Protein 7UXK (pdb70)

B-factor: mean 70.85, std 23.67, range [37.13, 153.98]

InterPro domains:
  IPR000719 Protein kinase domain [PF00069] (4-286)
  IPR000719 Protein kinase domain [PS50011] (4-286)
  IPR000719 Protein kinase domain [SM00220] (4-286)
  IPR008271 Serine/threonine-protein kinase, active site [PS00108] (123-135)
  IPR011009 Protein kinase-like domain superfamily [SSF56112] (1-292)
  IPR017441 Protein kinase, ATP binding site [PS00107] (10-33)
  IPR050108 Cyclin-dependent kinase [PTHR24056] (2-287)

Foldseek 3Di:
DQADDQFFGWDPDDQDPDRNDWIKTDGVVCVQVQQVDDDQQAFHFPDAVPCGITTTHDFPDWQLVVLVVCQPVADDPLLLLQALLSVLVQLVSQVVVVWAQQDDDGVQFGADPVSHTHGGPTRVCPSVHGDDPPDPVDQDFPLQFALCVLVPPPDDGSLRVLSSSLQVSLCSQNVDGQQRDRHSVSSVVSLCVAVPVDQCCVSRPVDDNLSSVLSCLSNDNDSVSRDHSVVSSVGCVCVVVDDDDD/DVVVVVVVVD

Sequence (256 aa):
KIGEGTYGVVYKARNKLTGEVVALKKIIREISLLKELNHPNIVKLLDVIHTLYLVFEFLHQDLKKFMDASALTGIPLPLIKSYLFQLLQGLAFCHSHRVLHRDLKPQNLLINTEGAIKLADFGLARAFGVPVRTYTHEVVTLWYRAPEILLGCKYYSTAVDIWSLGCIFAEMVTRRALFPGDSEIDQLFRIFRTLGTQDFSKVVPPLDEDGRSLLSQMLHYDPNKRISAKAALAHPFFQDVTKPVPFECLDAFFSC

Secondary structure (DSSP, 8-state):
----BTTBEEE-S---TTT--EEEEE--GGGGGGGG---TTBPPEEEEE---EEEEE----BHHHHHHHTTTT---HHHHHHHHHHHHHHHHHHHHTT---S---GGGEEE-TTS-EEE-S-S-TTTT-S----SSS-----TT--HHHHHT-S---THHHHHHHHHHHHHHHHSS-SS--SSHHHHHHHHHHHH-----TTTSTTS-HHHHHHHHHHT-SSGGGSPPHHHHHTSGGGTTT-----/-HHHHHHHH-

Organism: Homo sapiens (NCBI:txid9606)

CATH classification: 1.10.510.10

Solvent-accessible surface area: 14161 Å² total; per-residue (Å²): 177,164,18,155,17,34,40,17,68,34,44,32,90,146,62,143,148,118,60,76,90,12,10,20,10,101,70,179,160,55,14,24,126,24,56,136,27,96,40,94,10,15,5,59,8,71,73,16,94,113,169,62,83,2,25,24,61,97,24,103,37,12,0,73,80,0,4,92,58,3,41,181,108,7,15,57,69,98,14,5,23,34,0,0,37,30,0,0,62,0,0,19,39,2,32,78,91,220,19,25,2,35,6,3,18,0,63,4,0,26,1,32,93,128,8,26,0,24,1,5,11,12,11,5,3,148,33,195,28,34,32,77,128,95,144,126,146,51,127,33,40,12,96,13,10,1,6,17,30,10,142,49,52,188,202,94,51,51,9,2,0,2,0,5,1,0,1,0,0,0,18,0,8,31,86,190,23,22,2,51,5,118,41,70,137,33,0,17,121,64,0,90,136,32,38,55,146,86,89,1,61,184,42,0,87,97,3,65,126,48,0,51,41,0,0,36,76,0,1,57,116,27,40,137,131,18,22,55,3,152,52,0,38,86,18,78,2,2,134,104,22,91,159,119,146,160,154,139,24,3,96,69,24,47,99,135

Nearest PDB structures (foldseek):
  7uxk-assembly1_A  TM=1.004E+00  e=1.847E-47  Homo sapiens
  4fku-assembly1_A  TM=9.281E-01  e=1.297E-35  Homo sapiens
  4eoq-assembly2_C  TM=8.555E-01  e=4.205E-33  Homo sapiens
  4eom-assembly2_C  TM=8.576E-01  e=2.680E-32  Homo sapiens
  4eor-assembly2_C  TM=8.484E-01  e=6.958E-32  Homo sapiens

GO terms:
  GO:0043247 telomere maintenance in response to DNA damage (P, IDA)
  GO:0120186 negative regulation of protein localization to chromatin (P, IDA)
  GO:0120261 regulation of heterochromatin organization (P, IDA)
  GO:0004674 protein serine/threonine kinase activity (F, IGI)
  GO:0005515 protein binding (F, IPI)
  GO:0004693 cyclin-dependent protein serine/threonine kinase activity (F, IDA)
  GO:0097472 cyclin-dependent protein kinase activity (F, IDA)
  GO:0005768 endosome (C, IDA)
  GO:0015030 Cajal body (C, IDA)
  GO:0030332 cyclin binding (F, IDA)
  GO:0000307 cyclin-dependent protein kinase holoenzyme complex (C, IDA)
  GO:0097124 cyclin A2-CDK2 complex (C, IDA)
  GO:0031453 positive regulation of heterochromatin formation (P, IDA)
  GO:0006468 protein phosphorylation (P, IDA)
  GO:0106310 protein serine kinase activity (F, EXP)
  GO:0005813 centrosome (C, TAS)
  GO:0031571 mitotic G1 DNA damage checkpoint signaling (P, TAS)
  GO:0051298 centrosome duplication (P, TAS)
  GO:0051321 meiotic cell cycle (P, TAS)
  GO:0006260 DNA replication (P, TAS)

Structure (mmCIF, N/CA/C/O backbone):
data_7UXK
#
_entry.id   7UXK
#
_cell.length_a   65.804
_cell.length_b   65.804
_cell.length_c   143.686
_cell.angle_alpha   90.000
_cell.angle_beta   90.000
_cell.angle_gamma   90.000
#
_symmetry.space_group_name_H-M   'P 41 21 2'
#
loop_
_entity.id
_entity.type
_entity.pdbx_description
1 polymer 'Cyclin-dependent kinase 2'
2 polymer FP24322
3 non-polymer 1,2-ETHANEDIOL
4 non-polymer "N,N'-(1,4-phenylene)diacetamide"
#
loop_
_atom_site.group_PDB
_atom_site.id
_atom_site.type_symbol
_atom_site.label_atom_id
_atom_site.label_alt_id
_atom_si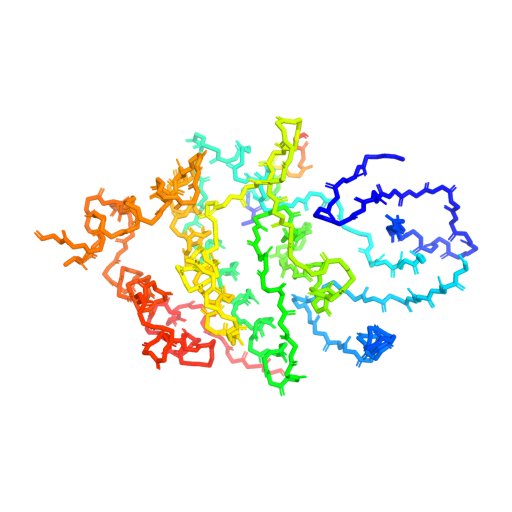te.label_comp_id
_atom_site.label_asym_id
_atom_site.label_entity_id
_atom_site.label_seq_id
_atom_site.pdbx_PDB_ins_code
_atom_site.Cartn_x
_atom_site.Cartn_y
_atom_site.Cartn_z
_atom_site.occupancy
_atom_site.B_iso_or_equiv
_atom_site.auth_seq_id
_atom_site.auth_comp_id
_atom_site.auth_asym_id
_atom_site.auth_atom_id
_atom_site.pdbx_PDB_model_num
ATOM 1 N N . LYS A 1 10 ? 33.350 -4.608 27.856 1.00 112.14 9 LYS A N 1
ATOM 2 C CA . LYS A 1 10 ? 32.090 -4.920 28.522 1.00 109.25 9 LYS A CA 1
ATOM 3 C C . LYS A 1 10 ? 30.936 -5.004 27.528 1.00 119.29 9 LYS A C 1
ATOM 4 O O . LYS A 1 10 ? 31.123 -5.188 26.317 1.00 115.67 9 LYS A O 1
ATOM 10 N N . ILE A 1 11 ? 29.737 -4.811 28.075 1.00 121.65 10 ILE A N 1
ATOM 11 C CA . ILE A 1 11 ? 28.507 -4.808 27.294 1.00 121.00 10 ILE A CA 1
ATOM 12 C C . ILE A 1 11 ? 28.327 -3.439 26.647 1.00 117.25 10 ILE A C 1
ATOM 13 O O . ILE A 1 11 ? 28.462 -2.402 27.307 1.00 116.58 10 ILE A O 1
ATOM 18 N N . GLY A 1 12 ? 28.056 -3.429 25.343 1.00 117.06 11 GLY A N 1
ATOM 19 C CA . GLY A 1 12 ? 27.819 -2.176 24.650 1.00 112.79 11 GLY A CA 1
ATOM 20 C C . GLY A 1 12 ? 28.241 -2.161 23.196 1.00 112.78 11 GLY A C 1
ATOM 21 O O . GLY A 1 12 ? 29.347 -2.595 22.865 1.00 116.01 11 GLY A O 1
ATOM 22 N N . GLU A 1 13 ? 27.384 -1.602 22.330 1.00 113.28 12 GLU A N 1
ATOM 23 C CA . GLU A 1 13 ? 27.375 -1.843 20.885 1.00 115.40 12 GLU A CA 1
ATOM 24 C C . GLU A 1 13 ? 26.491 -0.805 20.204 1.00 113.73 12 GLU A C 1
ATOM 25 O O . GLU A 1 13 ? 25.475 -1.151 19.588 1.00 110.54 12 GLU A O 1
ATOM 31 N N . GLY A 1 14 ? 26.850 0.466 20.336 1.00 106.95 13 GLY A N 1
ATOM 32 C CA . GLY A 1 14 ? 25.901 1.534 20.109 1.00 102.76 13 GLY A CA 1
ATOM 33 C C . GLY A 1 14 ? 26.094 2.325 18.837 1.00 110.13 13 GLY A C 1
ATOM 34 O O . GLY A 1 14 ? 26.903 3.257 18.785 1.00 112.33 13 GLY A O 1
ATOM 35 N N . THR A 1 15 ? 25.356 1.936 17.798 1.00 110.37 14 THR A N 1
ATOM 36 C CA . THR A 1 15 ? 25.111 2.741 16.605 1.00 105.74 14 THR A CA 1
ATOM 37 C C . THR A 1 15 ? 26.365 2.928 15.755 1.00 108.15 14 THR A C 1
ATOM 38 O O . THR A 1 15 ? 26.327 2.702 14.543 1.00 106.93 14 THR A O 1
ATOM 42 N N . TYR A 1 16 ? 27.477 3.334 16.374 1.00 107.23 15 TYR A N 1
ATOM 43 C CA . TYR A 1 16 ? 28.712 3.635 15.654 1.00 108.17 15 TYR A CA 1
ATOM 44 C C . TYR A 1 16 ? 29.944 2.926 16.188 1.00 106.76 15 TYR A C 1
ATOM 45 O O . TYR A 1 16 ? 30.910 2.772 15.432 1.00 113.90 15 TYR A O 1
ATOM 54 N N . GLY A 1 17 ? 29.962 2.509 17.450 1.00 101.71 16 GLY A N 1
ATOM 55 C CA . GLY A 1 17 ? 31.125 1.839 17.994 1.00 102.94 16 GLY A CA 1
ATOM 56 C C . GLY A 1 17 ? 30.764 0.895 19.116 1.00 110.41 16 GLY A C 1
ATOM 57 O O . GLY A 1 17 ? 29.611 0.468 19.225 1.00 112.73 16 GLY A O 1
ATOM 58 N N . VAL A 1 18 ? 31.731 0.561 19.965 1.00 113.86 17 VAL A N 1
ATOM 59 C CA . VAL A 1 18 ? 31.496 -0.338 21.086 1.00 111.14 17 VAL A CA 1
ATOM 60 C C . VAL A 1 18 ? 31.747 0.433 22.375 1.00 111.11 17 VAL A C 1
ATOM 61 O O . VAL A 1 18 ? 32.750 1.152 22.493 1.00 113.33 17 VAL A O 1
ATOM 65 N N . VAL A 1 19 ? 30.822 0.298 23.327 1.00 109.63 18 VAL A N 1
ATOM 66 C CA . VAL A 1 19 ? 30.886 0.990 24.606 1.00 110.81 18 VAL A CA 1
ATOM 67 C C . VAL A 1 19 ? 31.216 -0.023 25.687 1.00 118.30 18 VAL A C 1
ATOM 68 O O . VAL A 1 19 ? 30.695 -1.145 25.690 1.00 118.19 18 VAL A O 1
ATOM 72 N N . TYR A 1 20 ? 32.040 0.403 26.632 1.00 119.27 19 TYR A N 1
ATOM 73 C CA . TYR A 1 20 ? 32.407 -0.384 27.796 1.00 113.59 19 TYR A CA 1
ATOM 74 C C . TYR A 1 20 ? 33.111 0.420 28.875 1.00 113.55 19 TYR A C 1
ATOM 75 O O . TYR A 1 20 ? 32.887 1.629 29.024 1.00 113.74 19 TYR A O 1
ATOM 84 N N . LYS A 1 21 ? 33.928 -0.277 29.662 1.00 116.84 20 LYS A N 1
ATOM 85 C CA . LYS A 1 21 ? 34.626 0.334 30.790 1.00 114.36 20 LYS A CA 1
ATOM 86 C C . LYS A 1 21 ? 35.837 -0.554 31.103 1.00 118.94 20 LYS A C 1
ATOM 87 O O . LYS A 1 21 ? 35.763 -1.438 31.956 1.00 116.37 20 LYS A O 1
ATOM 93 N N . ALA A 1 22 ? 36.937 -0.304 30.395 1.00 121.48 21 ALA A N 1
ATOM 94 C CA . ALA A 1 22 ? 38.178 -1.030 30.631 1.00 112.96 21 ALA A CA 1
ATOM 95 C C . ALA A 1 22 ? 39.002 -0.381 31.738 1.00 115.80 21 ALA A C 1
ATOM 96 O O . ALA A 1 22 ? 39.444 -1.061 32.669 1.00 121.13 21 ALA A O 1
ATOM 98 N N . ARG A 1 23 ? 39.206 0.932 31.654 1.00 117.83 22 ARG A N 1
ATOM 99 C CA . ARG A 1 23 ? 39.937 1.669 32.677 1.00 120.38 22 ARG A CA 1
ATOM 100 C C . ARG A 1 23 ? 38.962 2.258 33.689 1.00 123.05 22 ARG A C 1
ATOM 101 O O . ARG A 1 23 ? 37.858 1.731 33.862 1.00 121.10 22 ARG A O 1
ATOM 109 N N . ASN A 1 24 ? 39.356 3.343 34.362 1.00 128.81 23 ASN A N 1
ATOM 110 C CA . ASN A 1 24 ? 38.463 4.034 35.288 1.00 127.59 23 ASN A CA 1
ATOM 111 C C . ASN A 1 24 ? 39.013 5.389 35.715 1.00 130.56 23 ASN A C 1
ATOM 112 O O . ASN A 1 24 ? 38.273 6.379 35.733 1.00 130.56 23 ASN A O 1
ATOM 117 N N . LYS A 1 25 ? 40.299 5.430 36.082 1.00 132.54 24 LYS A N 1
ATOM 118 C CA . LYS A 1 25 ? 40.960 6.605 36.649 1.00 136.43 24 LYS A CA 1
ATOM 119 C C . LYS A 1 25 ? 40.418 6.903 38.047 1.00 136.45 24 LYS A C 1
ATOM 120 O O . LYS A 1 25 ? 39.275 6.562 38.369 1.00 137.87 24 LYS A O 1
ATOM 126 N N . LEU A 1 26 ? 41.244 7.532 38.883 1.00 133.44 25 LEU A N 1
ATOM 127 C CA . LEU A 1 26 ? 40.960 7.727 40.297 1.00 137.81 25 LEU A CA 1
ATOM 128 C C . LEU A 1 26 ? 39.694 8.566 40.503 1.00 142.22 25 LEU A C 1
ATOM 129 O O . LEU A 1 26 ? 39.102 9.104 39.563 1.00 140.22 25 LEU A O 1
ATOM 134 N N . THR A 1 27 ? 39.192 8.549 41.751 1.00 149.46 26 THR A N 1
ATOM 135 C CA . THR A 1 27 ? 38.028 9.266 42.311 1.00 150.25 26 THR A CA 1
ATOM 136 C C . THR A 1 27 ? 36.668 8.662 41.995 1.00 152.41 26 THR A C 1
ATOM 137 O O . THR A 1 27 ? 35.654 9.361 42.018 1.00 153.98 26 THR A O 1
ATOM 141 N N . GLY A 1 28 ? 36.653 7.358 41.723 1.00 150.68 27 GLY A N 1
ATOM 142 C CA . GLY A 1 28 ? 35.426 6.656 41.389 1.00 144.83 27 GLY A CA 1
ATOM 143 C C . GLY A 1 28 ? 34.776 7.356 40.216 1.00 143.06 27 GLY A C 1
ATOM 144 O O . GLY A 1 28 ? 33.601 7.718 40.262 1.00 143.21 27 GLY A O 1
ATOM 145 N N . GLU A 1 29 ? 35.562 7.550 39.163 1.00 140.93 28 GLU A N 1
ATOM 146 C CA . GLU A 1 29 ? 35.109 8.251 37.979 1.00 138.76 28 GLU A CA 1
ATOM 147 C C . GLU A 1 29 ? 33.806 7.705 37.432 1.00 133.43 28 GLU A C 1
ATOM 148 O O . GLU A 1 29 ? 32.850 8.462 37.324 1.00 132.75 28 GLU A O 1
ATOM 154 N N . VAL A 1 30 ? 33.812 6.381 37.204 1.00 130.48 29 VAL A N 1
ATOM 155 C CA . VAL A 1 30 ? 32.837 5.463 36.605 1.00 125.29 29 VAL A CA 1
ATOM 156 C C . VAL A 1 30 ? 32.115 6.072 35.400 1.00 117.06 29 VAL A C 1
ATOM 157 O O . VAL A 1 30 ? 31.117 6.791 35.533 1.00 113.84 29 VAL A O 1
ATOM 161 N N . VAL A 1 31 ? 32.622 5.776 34.204 1.00 108.30 30 VAL A N 1
ATOM 162 C CA . VAL A 1 31 ? 32.148 6.356 32.956 1.00 106.25 30 VAL A CA 1
ATOM 163 C C . VAL A 1 31 ? 31.834 5.243 31.964 1.00 102.96 30 VAL A C 1
ATOM 164 O O . VAL A 1 31 ? 32.036 4.059 32.234 1.00 104.12 30 VAL A O 1
ATOM 168 N N . ALA A 1 32 ? 31.317 5.648 30.806 1.00 97.15 31 ALA A N 1
ATOM 169 C CA . ALA A 1 32 ? 31.163 4.779 29.652 1.00 98.98 31 ALA A CA 1
ATOM 170 C C . ALA A 1 32 ? 32.128 5.275 28.592 1.00 99.30 31 ALA A C 1
ATOM 171 O O . ALA A 1 32 ? 32.214 6.481 28.343 1.00 96.65 31 ALA A O 1
ATOM 173 N N . LEU A 1 33 ? 32.900 4.364 28.019 1.00 101.42 32 LEU A N 1
ATOM 174 C CA . LEU A 1 33 ? 33.952 4.749 27.095 1.00 103.36 32 LEU A CA 1
ATOM 175 C C . LEU A 1 33 ? 33.697 4.032 25.784 1.00 109.50 32 LEU A C 1
ATOM 176 O O . LEU A 1 33 ? 33.464 2.817 25.764 1.00 112.32 32 LEU A O 1
ATOM 181 N N . LYS A 1 34 ? 33.641 4.794 24.717 1.00 102.56 33 LYS A N 1
ATOM 182 C CA . LYS A 1 34 ? 33.298 4.237 23.454 1.00 105.39 33 LYS A CA 1
ATOM 183 C C . LYS A 1 34 ? 34.314 4.440 22.352 1.00 111.27 33 LYS A C 1
ATOM 184 O O . LYS A 1 34 ? 34.800 5.520 22.078 1.00 107.79 33 LYS A O 1
ATOM 190 N N . LYS A 1 35 ? 34.611 3.333 21.724 1.00 111.05 34 LYS A N 1
ATOM 191 C CA . LYS A 1 35 ? 35.572 3.220 20.647 1.00 110.50 34 LYS A CA 1
ATOM 192 C C . LYS A 1 35 ? 34.813 3.189 19.332 1.00 114.85 34 LYS A C 1
ATOM 193 O O . LYS A 1 35 ? 33.798 2.495 19.204 1.00 118.97 34 LYS A O 1
ATOM 199 N N . ILE A 1 36 ? 35.300 3.952 18.361 1.00 108.98 35 ILE A N 1
ATOM 200 C CA . ILE A 1 36 ? 34.712 3.955 17.026 1.00 110.93 35 ILE A CA 1
ATOM 201 C C . ILE A 1 36 ? 35.815 3.852 15.980 1.00 111.32 35 ILE A C 1
ATOM 202 O O . ILE A 1 36 ? 36.892 4.424 16.149 1.00 114.55 35 ILE A O 1
ATOM 207 N N . ILE A 1 50 ? 34.198 18.579 11.624 1.00 94.85 49 ILE A N 1
ATOM 208 C CA . ILE A 1 50 ? 35.449 17.842 11.744 1.00 98.06 49 ILE A CA 1
ATOM 209 C C . ILE A 1 50 ? 35.405 17.377 13.193 1.00 104.18 49 ILE A C 1
ATOM 210 O O . ILE A 1 50 ? 34.393 16.759 13.594 1.00 98.33 49 ILE A O 1
ATOM 215 N N . ARG A 1 51 ? 36.342 17.820 14.026 1.00 101.34 50 ARG A N 1
ATOM 216 C CA . ARG A 1 51 ? 36.332 17.461 15.444 1.00 94.02 50 ARG A CA 1
ATOM 217 C C . ARG A 1 51 ? 35.377 18.340 16.278 1.00 99.60 50 ARG A C 1
ATOM 218 O O . ARG A 1 51 ? 35.514 18.425 17.498 1.00 102.59 50 ARG A O 1
ATOM 226 N N . GLU A 1 52 ? 34.417 18.986 15.615 1.00 99.96 51 GLU A N 1
ATOM 227 C CA . GLU A 1 52 ? 33.442 19.846 16.259 1.00 98.13 51 GLU A CA 1
ATOM 228 C C . GLU A 1 52 ? 32.573 19.078 17.251 1.00 91.49 51 GLU A C 1
ATOM 229 O O . GLU A 1 52 ? 31.774 19.695 17.967 1.00 90.12 51 GLU A O 1
ATOM 235 N N . ILE A 1 53 ? 32.763 17.754 17.340 1.00 89.94 52 ILE A N 1
ATOM 236 C CA . ILE A 1 53 ? 32.234 16.977 18.458 1.00 87.03 52 ILE A CA 1
ATOM 237 C C . ILE A 1 53 ? 32.974 17.263 19.762 1.00 85.75 52 ILE A C 1
ATOM 238 O O . ILE A 1 53 ? 32.451 16.961 20.844 1.00 83.78 52 ILE A O 1
ATOM 243 N N . SER A 1 54 ? 34.175 17.847 19.695 1.00 91.13 53 SER A N 1
ATOM 244 C CA . SER A 1 54 ? 34.791 18.368 20.910 1.00 84.98 53 SER A CA 1
ATOM 245 C C . SER A 1 54 ? 34.010 19.544 21.484 1.00 78.40 53 SER A C 1
ATOM 246 O O . SER A 1 54 ? 34.120 19.828 22.682 1.00 80.23 53 SER A O 1
ATOM 249 N N . LEU A 1 55 ? 33.222 20.243 20.667 1.00 76.37 54 LEU A N 1
ATOM 250 C CA . LEU A 1 55 ? 32.428 21.325 21.230 1.00 79.42 54 LEU A CA 1
ATOM 251 C C . LEU A 1 55 ? 31.107 20.817 21.786 1.00 80.26 54 LEU A C 1
ATOM 252 O O . LEU A 1 55 ? 30.359 21.599 22.380 1.00 78.53 54 LEU A O 1
ATOM 257 N N . LEU A 1 56 ? 30.814 19.522 21.625 1.00 79.53 55 LEU A N 1
ATOM 258 C CA . LEU A 1 56 ? 29.674 18.942 22.320 1.00 76.47 55 LEU A CA 1
ATOM 259 C C . LEU A 1 56 ? 29.940 18.809 23.811 1.00 73.67 55 LEU A C 1
ATOM 260 O O . LEU A 1 56 ? 28.992 18.657 24.590 1.00 77.37 55 LEU A O 1
ATOM 265 N N . LYS A 1 57 ? 31.208 18.876 24.222 1.00 77.13 56 LYS A N 1
ATOM 266 C CA . LYS A 1 57 ? 31.540 18.864 25.639 1.00 79.15 56 LYS A CA 1
ATOM 267 C C . LYS A 1 57 ? 31.029 20.102 26.358 1.00 77.19 56 LYS A C 1
ATOM 268 O O . LYS A 1 57 ? 30.818 20.052 27.574 1.00 77.47 56 LYS A O 1
ATOM 274 N N . GLU A 1 58 ? 30.825 21.206 25.640 1.00 74.28 57 GLU A N 1
ATOM 275 C CA . GLU A 1 58 ? 30.339 22.443 26.237 1.00 75.40 57 GLU A CA 1
ATOM 276 C C . GLU A 1 58 ? 28.827 22.464 26.417 1.00 78.29 57 GLU A C 1
ATOM 277 O O . GLU A 1 58 ? 28.300 23.439 26.964 1.00 77.75 57 GLU A O 1
ATOM 283 N N . LEU A 1 59 ? 28.122 21.426 25.976 1.00 75.91 58 LEU A N 1
ATOM 284 C CA . LEU A 1 59 ? 26.671 21.373 26.080 1.00 68.42 58 LEU A CA 1
ATOM 285 C C . LEU A 1 59 ? 26.269 20.716 27.393 1.00 69.24 58 LEU A C 1
ATOM 286 O O . LEU A 1 59 ? 26.813 19.671 27.765 1.00 79.00 58 LEU A O 1
ATOM 291 N N . ASN A 1 60 ? 25.315 21.330 28.091 1.00 62.68 59 ASN A N 1
ATOM 292 C CA . ASN A 1 60 ? 24.818 20.806 29.358 1.00 59.28 59 ASN A CA 1
ATOM 293 C C . ASN A 1 60 ? 23.303 20.925 29.381 1.00 58.24 59 ASN A C 1
ATOM 294 O O . ASN A 1 60 ? 22.761 22.025 29.241 1.00 67.17 59 ASN A O 1
ATOM 299 N N . HIS A 1 61 ? 22.627 19.788 29.556 1.00 49.10 60 HIS A N 1
ATOM 300 C CA . HIS A 1 61 ? 21.176 19.726 29.638 1.00 47.84 60 HIS A CA 1
ATOM 301 C C . HIS A 1 61 ? 20.824 18.473 30.410 1.00 44.56 60 HIS A C 1
ATOM 302 O O . HIS A 1 61 ? 21.492 17.444 30.225 1.00 46.52 60 HIS A O 1
ATOM 309 N N . PRO A 1 62 ? 19.814 18.503 31.284 1.00 51.15 61 PRO A N 1
ATOM 310 C CA . PRO A 1 62 ? 19.497 17.307 32.079 1.00 45.13 61 PRO A CA 1
ATOM 311 C C . PRO A 1 62 ? 19.044 16.122 31.246 1.00 51.00 61 PRO A C 1
ATOM 312 O O . PRO A 1 62 ? 19.152 14.981 31.712 1.00 53.43 61 PRO A O 1
ATOM 316 N N . ASN A 1 63 ? 18.549 16.348 30.030 1.00 50.43 62 ASN A N 1
ATOM 317 C CA . ASN A 1 63 ? 18.078 15.278 29.163 1.00 51.09 62 ASN A CA 1
ATOM 318 C C . ASN A 1 63 ? 19.084 14.926 28.071 1.00 47.48 62 ASN A C 1
ATOM 319 O O . ASN A 1 63 ? 18.703 14.347 27.048 1.00 52.10 62 ASN A O 1
ATOM 324 N N . ILE A 1 64 ? 20.356 15.265 28.269 1.00 45.17 63 ILE A N 1
ATOM 325 C CA . ILE A 1 64 ? 21.427 14.930 27.339 1.00 48.41 63 ILE A CA 1
ATOM 326 C C . ILE A 1 64 ? 22.524 14.220 28.118 1.00 53.68 63 ILE A C 1
ATOM 327 O O . ILE A 1 64 ? 22.964 14.713 29.162 1.00 59.92 63 ILE A O 1
ATOM 332 N N . VAL A 1 65 ? 22.961 13.065 27.617 1.00 53.42 64 VAL A N 1
ATOM 333 C CA . VAL A 1 65 ? 24.112 12.393 28.208 1.00 60.26 64 VAL A CA 1
ATOM 334 C C . VAL A 1 65 ? 25.341 13.261 27.982 1.00 63.19 64 VAL A C 1
ATOM 335 O O . VAL A 1 65 ? 25.752 13.496 26.838 1.00 61.29 64 VAL A O 1
ATOM 339 N N . LYS A 1 66 ? 25.933 13.747 29.069 1.00 70.29 65 LYS A N 1
ATOM 340 C CA . LYS A 1 66 ? 27.040 14.686 28.960 1.00 68.59 65 LYS A CA 1
ATOM 341 C C . LYS A 1 66 ? 28.296 13.985 28.456 1.00 71.12 65 LYS A C 1
ATOM 342 O O . LYS A 1 66 ? 28.685 12.932 28.970 1.00 76.08 65 LYS A O 1
ATOM 348 N N . LEU A 1 67 ? 28.925 14.572 27.441 1.00 76.66 66 LEU A N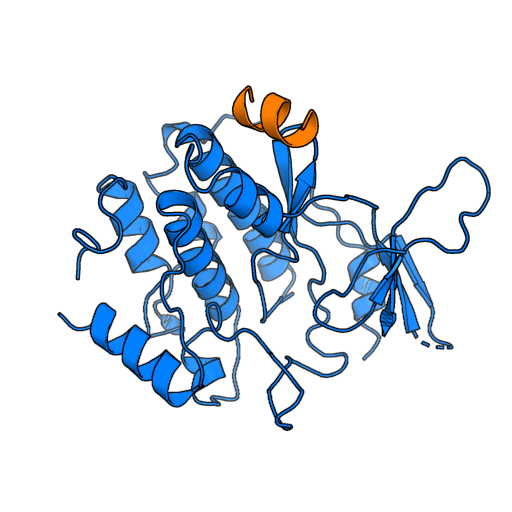 1
ATOM 349 C CA . LEU A 1 67 ? 30.206 14.098 26.930 1.00 81.55 66 LEU A CA 1
ATOM 350 C C . LEU A 1 67 ? 31.309 14.660 27.815 1.00 82.79 66 LEU A C 1
ATOM 351 O O . LEU A 1 67 ? 31.500 15.879 27.881 1.00 80.49 66 LEU A O 1
ATOM 356 N N . LEU A 1 68 ? 32.040 13.784 28.503 1.00 82.76 67 LEU A N 1
ATOM 357 C CA . LEU A 1 68 ? 32.988 14.299 29.483 1.00 83.78 67 LEU A CA 1
ATOM 358 C C . LEU A 1 68 ? 34.288 14.713 28.811 1.00 84.45 67 LEU A C 1
ATOM 359 O O . LEU A 1 68 ? 34.851 15.767 29.127 1.00 82.92 67 LEU A O 1
ATOM 364 N N . ASP A 1 69 ? 34.758 13.907 27.863 1.00 85.23 68 ASP A N 1
ATOM 365 C CA . ASP A 1 69 ? 36.022 14.156 27.192 1.00 92.39 68 ASP A CA 1
ATOM 366 C C . ASP A 1 69 ? 36.070 13.342 25.908 1.00 94.83 68 ASP A C 1
ATOM 367 O O . ASP A 1 69 ? 35.293 12.401 25.703 1.00 97.26 68 ASP A O 1
ATOM 372 N N . VAL A 1 70 ? 37.007 13.725 25.049 1.00 96.50 69 VAL A N 1
ATOM 373 C CA . VAL A 1 70 ? 37.173 13.153 23.718 1.00 100.97 69 VAL A CA 1
ATOM 374 C C . VAL A 1 70 ? 38.642 13.258 23.345 1.00 105.53 69 VAL A C 1
ATOM 375 O O . VAL A 1 70 ? 39.259 14.314 23.514 1.00 105.23 69 VAL A O 1
ATOM 379 N N . ILE A 1 71 ? 39.204 12.165 22.840 1.00 107.15 70 ILE A N 1
ATOM 380 C CA . ILE A 1 71 ? 40.608 12.144 22.448 1.00 111.51 70 ILE A CA 1
ATOM 381 C C . ILE A 1 71 ? 40.827 11.318 21.185 1.00 117.23 70 ILE A C 1
ATOM 382 O O . ILE A 1 71 ? 40.420 10.158 21.111 1.00 117.39 70 ILE A O 1
ATOM 387 N N . HIS A 1 72 ? 41.473 11.924 20.195 1.00 123.40 71 HIS A N 1
ATOM 388 C CA . HIS A 1 72 ? 41.751 11.248 18.934 1.00 127.64 71 HIS A CA 1
ATOM 389 C C . HIS A 1 72 ? 43.154 10.652 18.937 1.00 131.30 71 HIS A C 1
ATOM 390 O O . HIS A 1 72 ? 44.115 11.306 19.343 1.00 132.49 71 HIS A O 1
ATOM 397 N N . THR A 1 73 ? 43.266 9.408 18.483 1.00 130.21 72 THR A N 1
ATOM 398 C CA . THR A 1 73 ? 44.553 8.724 18.435 1.00 128.53 72 THR A CA 1
ATOM 399 C C . THR A 1 73 ? 44.659 7.836 17.200 1.00 125.70 72 THR A C 1
ATOM 400 O O . THR A 1 73 ? 43.904 6.877 17.047 1.00 121.58 72 THR A O 1
ATOM 404 N N . LEU A 1 77 ? 38.660 7.218 17.563 1.00 108.88 76 LEU A N 1
ATOM 405 C CA . LEU A 1 77 ? 38.827 8.079 18.731 1.00 114.26 76 LEU A CA 1
ATOM 406 C C . LEU A 1 77 ? 37.983 7.651 19.927 1.00 110.92 76 LEU A C 1
ATOM 407 O O . LEU A 1 77 ? 36.974 6.957 19.785 1.00 110.45 76 LEU A O 1
ATOM 412 N N . TYR A 1 78 ? 38.422 8.079 21.108 1.00 108.51 77 TYR A N 1
ATOM 413 C CA . TYR A 1 78 ? 37.755 7.769 22.363 1.00 109.70 77 TYR A CA 1
ATOM 414 C C . TYR A 1 78 ? 36.746 8.852 22.707 1.00 107.81 77 TYR A C 1
ATOM 415 O O . TYR A 1 78 ? 37.106 10.035 22.802 1.00 107.77 77 TYR A O 1
ATOM 424 N N . LEU A 1 79 ? 35.495 8.444 22.909 1.00 105.46 78 LEU A N 1
ATOM 425 C CA . LEU A 1 79 ? 34.509 9.281 23.581 1.00 97.80 78 LEU A CA 1
ATOM 426 C C . LEU A 1 79 ? 34.332 8.765 25.002 1.00 96.64 78 LEU A C 1
ATOM 427 O O . LEU A 1 79 ? 34.372 7.554 25.232 1.00 103.73 78 LEU A O 1
ATOM 432 N N . VAL A 1 80 ? 34.148 9.669 25.961 1.00 87.86 79 VAL A N 1
ATOM 433 C CA . VAL A 1 80 ? 33.813 9.258 27.322 1.00 92.97 79 VAL A CA 1
ATOM 434 C C . VAL A 1 80 ? 32.521 9.945 27.752 1.00 90.57 79 VAL A C 1
ATOM 435 O O . VAL A 1 80 ? 32.486 11.159 27.992 1.00 83.60 79 VAL A O 1
ATOM 439 N N . PHE A 1 81 ? 31.456 9.157 27.835 1.00 96.56 80 PHE A N 1
ATOM 440 C CA . PHE A 1 81 ? 30.117 9.588 28.195 1.00 92.89 80 PHE A CA 1
ATOM 441 C C . PHE A 1 81 ? 29.832 9.289 29.662 1.00 91.72 80 PHE A C 1
ATOM 442 O O . PHE A 1 81 ? 30.478 8.445 30.297 1.00 88.15 80 PHE A O 1
ATOM 450 N N . GLU A 1 82 ? 28.829 9.989 30.187 1.00 85.17 81 GLU A N 1
ATOM 451 C CA . GLU A 1 82 ? 28.301 9.673 31.505 1.00 81.70 81 GLU A CA 1
ATOM 452 C C . GLU A 1 82 ? 27.686 8.280 31.472 1.00 83.33 81 GLU A C 1
ATOM 453 O O . GLU A 1 82 ? 26.869 7.970 30.601 1.00 87.80 81 GLU A O 1
ATOM 459 N N . PHE A 1 83 ? 28.096 7.431 32.404 1.00 83.13 82 PHE A N 1
ATOM 460 C CA . PHE A 1 83 ? 27.674 6.037 32.376 1.00 85.75 82 PHE A CA 1
ATOM 461 C C . PHE A 1 83 ? 26.230 5.902 32.846 1.00 77.02 82 PHE A C 1
ATOM 462 O O . PHE A 1 83 ? 25.923 6.196 34.005 1.00 78.52 82 PHE A O 1
ATOM 470 N N . LEU A 1 84 ? 25.340 5.468 31.953 1.00 77.14 83 LEU A N 1
ATOM 471 C CA . LEU A 1 84 ? 24.009 5.024 32.367 1.00 74.24 83 LEU A CA 1
ATOM 472 C C . LEU A 1 84 ? 23.755 3.686 31.697 1.00 77.26 83 LEU A C 1
ATOM 473 O O . LEU A 1 84 ? 23.715 3.606 30.465 1.00 80.68 83 LEU A O 1
ATOM 478 N N . HIS A 1 85 ? 23.594 2.638 32.492 1.00 80.03 84 HIS A N 1
ATOM 479 C CA . HIS A 1 85 ? 23.085 1.424 31.887 1.00 81.82 84 HIS A CA 1
ATOM 480 C C . HIS A 1 85 ? 21.574 1.519 31.760 1.00 77.70 84 HIS A C 1
ATOM 481 O O . HIS A 1 85 ? 20.912 2.346 32.401 1.00 85.37 84 HIS A O 1
ATOM 488 N N . GLN A 1 86 ? 21.043 0.647 30.908 1.00 71.66 85 GLN A N 1
ATOM 489 C CA . GLN A 1 86 ? 19.619 0.492 30.651 1.00 78.01 85 GLN A CA 1
ATOM 490 C C . GLN A 1 86 ? 19.105 1.650 29.817 1.00 67.75 85 GLN A C 1
ATOM 491 O O . GLN A 1 86 ? 19.331 2.822 30.140 1.00 56.62 85 GLN A O 1
ATOM 497 N N . ASP A 1 87 ? 18.448 1.304 28.722 1.00 63.79 86 ASP A N 1
ATOM 498 C CA . ASP A 1 87 ? 18.049 2.222 27.678 1.00 60.55 86 ASP A CA 1
ATOM 499 C C . ASP A 1 87 ? 16.566 2.019 27.412 1.00 57.53 86 ASP A C 1
ATOM 500 O O . ASP A 1 87 ? 15.969 1.070 27.922 1.00 57.30 86 ASP A O 1
ATOM 505 N N . LEU A 1 88 ? 15.951 2.936 26.657 1.00 54.22 87 LEU A N 1
ATOM 506 C CA . LEU A 1 88 ? 14.502 2.861 26.505 1.00 53.56 87 LEU A CA 1
ATOM 507 C C . LEU A 1 88 ? 14.071 1.563 25.831 1.00 49.24 87 LEU A C 1
ATOM 508 O O . LEU A 1 88 ? 12.955 1.083 26.065 1.00 52.85 87 LEU A O 1
ATOM 513 N N . LYS A 1 89 ? 14.942 0.975 25.010 1.00 54.83 88 LYS A N 1
ATOM 514 C CA . LYS A 1 89 ? 14.598 -0.264 24.323 1.00 60.07 88 LYS A CA 1
ATOM 515 C C . LYS A 1 89 ? 14.455 -1.420 25.306 1.00 51.74 88 LYS A C 1
ATOM 516 O O . LYS A 1 89 ? 13.474 -2.170 25.257 1.00 52.41 88 LYS A O 1
ATOM 522 N N . LYS A 1 90 ? 15.430 -1.587 26.204 1.00 47.56 89 LYS A N 1
ATOM 523 C CA . LYS A 1 90 ? 15.342 -2.661 27.188 1.00 57.55 89 LYS A CA 1
ATOM 524 C C . LYS A 1 90 ? 14.160 -2.463 28.127 1.00 51.51 89 LYS A C 1
ATOM 525 O O . LYS A 1 90 ? 13.528 -3.441 28.547 1.00 48.79 89 LYS A O 1
ATOM 531 N N . PHE A 1 91 ? 13.835 -1.210 28.451 1.00 50.93 90 PHE A N 1
ATOM 532 C CA . PHE A 1 91 ? 12.684 -0.936 29.305 1.00 50.47 90 PHE A CA 1
ATOM 533 C C . PHE A 1 91 ? 11.381 -1.299 28.603 1.00 49.33 90 PHE A C 1
ATOM 534 O O . PHE A 1 91 ? 10.509 -1.950 29.191 1.00 48.36 90 PHE A O 1
ATOM 542 N N . MET A 1 92 ? 11.230 -0.886 27.341 1.00 55.80 91 MET A N 1
ATOM 543 C CA . MET A 1 92 ? 10.033 -1.248 26.587 1.00 49.38 91 MET A CA 1
ATOM 544 C C . MET A 1 92 ? 9.939 -2.753 26.377 1.00 53.89 91 MET A C 1
ATOM 545 O O . MET A 1 92 ? 8.834 -3.305 26.328 1.00 54.67 91 MET A O 1
ATOM 550 N N . ASP A 1 93 ? 11.082 -3.431 26.249 1.00 50.87 92 ASP A N 1
ATOM 551 C CA . ASP A 1 93 ? 11.076 -4.886 26.140 1.00 52.10 92 ASP A CA 1
ATOM 552 C C . ASP A 1 93 ? 10.586 -5.524 27.433 1.00 59.13 92 ASP A C 1
ATOM 553 O O . ASP A 1 93 ? 9.746 -6.430 27.412 1.00 62.87 92 ASP A O 1
ATOM 558 N N . ALA A 1 94 ? 11.104 -5.062 28.574 1.00 51.03 93 ALA A N 1
ATOM 559 C CA . ALA A 1 94 ? 10.619 -5.566 29.854 1.00 54.50 93 ALA A CA 1
ATOM 560 C C . ALA A 1 94 ? 9.170 -5.167 30.100 1.00 55.41 93 ALA A C 1
ATOM 561 O O . ALA A 1 94 ? 8.419 -5.920 30.729 1.00 59.73 93 ALA A O 1
ATOM 563 N N . SER A 1 95 ? 8.759 -3.997 29.609 1.00 51.51 94 SER A N 1
ATOM 564 C CA . SER A 1 95 ? 7.393 -3.519 29.757 1.00 54.34 94 SER A CA 1
ATOM 565 C C . SER A 1 95 ? 6.487 -3.962 28.613 1.00 57.42 94 SER A C 1
ATOM 566 O O . SER A 1 95 ? 5.451 -3.330 28.376 1.00 52.61 94 SER A O 1
ATOM 569 N N . ALA A 1 96 ? 6.850 -5.036 27.909 1.00 58.37 95 ALA A N 1
ATOM 570 C CA . ALA A 1 96 ? 6.098 -5.447 26.727 1.00 57.72 95 ALA A CA 1
ATOM 571 C C . ALA A 1 96 ? 4.674 -5.858 27.084 1.00 65.08 95 ALA A C 1
ATOM 572 O O . ALA A 1 96 ? 3.708 -5.403 26.461 1.00 62.34 95 ALA A O 1
ATOM 574 N N . LEU A 1 97 ? 4.523 -6.723 28.082 1.00 69.78 96 LEU A N 1
ATOM 575 C CA . LEU A 1 97 ? 3.208 -7.242 28.432 1.00 61.20 96 LEU A CA 1
ATOM 576 C C . LEU A 1 97 ? 2.503 -6.396 29.481 1.00 56.93 96 LEU A C 1
ATOM 577 O O . LEU A 1 97 ? 1.271 -6.294 29.460 1.00 60.39 96 LEU A O 1
ATOM 582 N N . THR A 1 98 ? 3.264 -5.780 30.386 1.00 61.24 97 THR A N 1
ATOM 583 C CA . THR A 1 98 ? 2.703 -4.915 31.415 1.00 60.47 97 THR A CA 1
ATOM 584 C C . THR A 1 98 ? 2.409 -3.502 30.917 1.00 61.70 97 THR A C 1
ATOM 585 O O . THR A 1 98 ? 1.624 -2.791 31.554 1.00 63.33 97 THR A O 1
ATOM 589 N N . GLY A 1 99 ? 2.994 -3.085 29.795 1.00 63.02 98 GLY A N 1
ATOM 590 C CA . GLY A 1 99 ? 2.802 -1.734 29.302 1.00 54.88 98 GLY A CA 1
ATOM 591 C C . GLY A 1 99 ? 3.514 -0.701 30.175 1.00 56.68 98 GLY A C 1
ATOM 592 O O . GLY A 1 99 ? 4.153 -1.034 31.177 1.00 59.90 98 GLY A O 1
ATOM 593 N N . ILE A 1 100 ? 3.383 0.539 29.777 1.00 53.56 99 ILE A N 1
ATOM 594 C CA . ILE A 1 100 ? 4.040 1.670 30.456 1.00 54.25 99 ILE A CA 1
ATOM 595 C C . ILE A 1 100 ? 2.952 2.651 30.871 1.00 52.51 99 ILE A C 1
ATOM 596 O O . ILE A 1 100 ? 2.077 2.970 30.075 1.00 54.90 99 ILE A O 1
ATOM 601 N N . PRO A 1 101 ? 2.972 3.143 32.117 1.00 57.63 100 PRO A N 1
ATOM 602 C CA . PRO A 1 101 ? 1.942 4.105 32.537 1.00 57.54 100 PRO A CA 1
ATOM 603 C C . PRO A 1 101 ? 1.958 5.358 31.674 1.00 57.20 100 PRO A C 1
ATOM 604 O O . PRO A 1 101 ? 3.017 5.865 31.299 1.00 55.53 100 PRO A O 1
ATOM 608 N N . LEU A 1 102 ? 0.759 5.847 31.356 1.00 53.88 101 LEU A N 1
ATOM 609 C CA . LEU A 1 102 ? 0.645 7.046 30.529 1.00 53.09 101 LEU A CA 1
ATOM 610 C C . LEU A 1 102 ? 1.348 8.264 31.119 1.00 51.63 101 LEU A C 1
ATOM 611 O O . LEU A 1 102 ? 1.945 9.027 30.339 1.00 63.78 101 LEU A O 1
ATOM 616 N N . PRO A 1 103 ? 1.312 8.529 32.433 1.00 58.78 102 PRO A N 1
ATOM 617 C CA . PRO A 1 103 ? 2.124 9.644 32.949 1.00 56.44 102 PRO A CA 1
ATOM 618 C C . PRO A 1 103 ? 3.612 9.465 32.698 1.00 55.63 102 PRO A C 1
ATOM 619 O O . PRO A 1 103 ? 4.305 10.445 32.404 1.00 56.34 102 PRO A O 1
ATOM 623 N N . LEU A 1 104 ? 4.121 8.233 32.780 1.00 56.03 103 LEU A N 1
ATOM 624 C CA . LEU A 1 104 ? 5.536 8.006 32.495 1.00 55.86 103 LEU A CA 1
ATOM 625 C C . LEU A 1 104 ? 5.841 8.206 31.015 1.00 56.41 103 LEU A C 1
ATOM 626 O O . LEU A 1 104 ? 6.901 8.737 30.662 1.00 57.22 103 LEU A O 1
ATOM 631 N N . ILE A 1 105 ? 4.926 7.790 30.137 1.00 55.75 104 ILE A N 1
ATOM 632 C CA . ILE A 1 105 ? 5.104 8.026 28.705 1.00 54.51 104 ILE A CA 1
ATOM 633 C C . ILE A 1 105 ? 5.132 9.521 28.419 1.00 52.44 104 ILE A C 1
ATOM 634 O O . ILE A 1 105 ? 5.974 10.014 27.659 1.00 54.38 104 ILE A O 1
ATOM 639 N N . LYS A 1 106 ? 4.202 10.264 29.025 1.00 50.73 105 LYS A N 1
ATOM 640 C CA . LYS A 1 106 ? 4.165 11.709 28.834 1.00 48.23 105 LYS A CA 1
ATOM 641 C C . LYS A 1 106 ? 5.435 12.362 29.361 1.00 51.12 105 LYS A C 1
ATOM 642 O O . LYS A 1 106 ? 5.984 13.267 28.725 1.00 54.94 105 LYS A O 1
ATOM 648 N N . SER A 1 107 ? 5.928 11.902 30.514 1.00 60.40 106 SER A N 1
ATOM 649 C CA . SER A 1 107 ? 7.145 12.469 31.084 1.0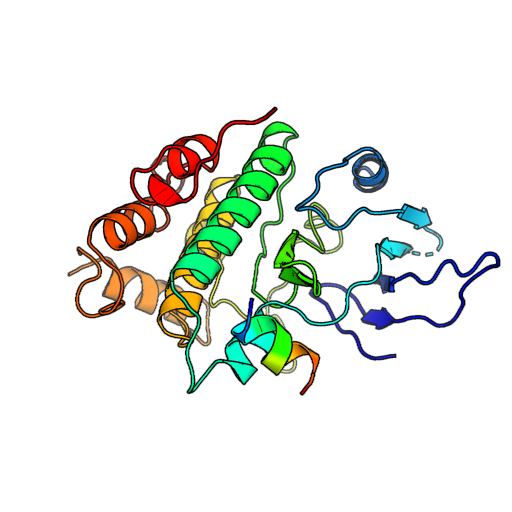0 55.09 106 SER A CA 1
ATOM 650 C C . SER A 1 107 ? 8.354 12.199 30.195 1.00 51.86 106 SER A C 1
ATOM 651 O O . SER A 1 107 ? 9.161 13.102 29.945 1.00 52.41 106 SER A O 1
ATOM 654 N N . TYR A 1 108 ? 8.506 10.959 29.718 1.00 51.68 107 TYR A N 1
ATOM 655 C CA . TYR A 1 108 ? 9.601 10.657 28.796 1.00 52.84 107 TYR A CA 1
ATOM 656 C C . TYR A 1 108 ? 9.508 11.474 27.514 1.00 47.64 107 TYR A C 1
ATOM 657 O O . TYR A 1 108 ? 10.515 12.014 27.046 1.00 51.47 107 TYR A O 1
ATOM 666 N N . LEU A 1 109 ? 8.318 11.568 26.917 1.00 44.29 108 LEU A N 1
ATOM 667 C CA . LEU A 1 109 ? 8.201 12.337 25.681 1.00 52.72 108 LEU A CA 1
ATOM 668 C C . LEU A 1 109 ? 8.509 13.808 25.926 1.00 55.53 108 LEU A C 1
ATOM 669 O O . LEU A 1 109 ? 9.173 14.455 25.109 1.00 50.05 108 LEU A O 1
ATOM 674 N N . PHE A 1 110 ? 8.062 14.340 27.066 1.00 52.50 109 PHE A N 1
ATOM 675 C CA . PHE A 1 110 ? 8.338 15.727 27.420 1.00 49.18 109 PHE A CA 1
ATOM 676 C C . PHE A 1 110 ? 9.833 15.966 27.590 1.00 52.29 109 PHE A C 1
ATOM 677 O O . PHE A 1 110 ? 10.374 16.954 27.081 1.00 51.22 109 PHE A O 1
ATOM 685 N N . GLN A 1 111 ? 10.520 15.062 28.292 1.00 49.51 110 GLN A N 1
ATOM 686 C CA . GLN A 1 111 ? 11.955 15.223 28.508 1.00 48.95 110 GLN A CA 1
ATOM 687 C C . GLN A 1 111 ? 12.732 15.085 27.204 1.00 49.44 110 GLN A C 1
ATOM 688 O O . GLN A 1 111 ? 13.695 15.826 26.965 1.00 51.97 110 GLN A O 1
ATOM 694 N N . LEU A 1 112 ? 12.333 14.140 26.350 1.00 50.47 111 LEU A N 1
ATOM 695 C CA . LEU A 1 112 ? 13.008 13.977 25.068 1.00 47.98 111 LEU A CA 1
ATOM 696 C C . LEU A 1 112 ? 12.778 15.187 24.172 1.00 48.14 111 LEU A C 1
ATOM 697 O O . LEU A 1 112 ? 13.677 15.594 23.430 1.00 48.28 111 LEU A O 1
ATOM 702 N N . LEU A 1 113 ? 11.590 15.793 24.247 1.00 46.97 112 LEU A N 1
ATOM 703 C CA . LEU A 1 113 ? 11.344 17.017 23.493 1.00 46.49 112 LEU A CA 1
ATOM 704 C C . LEU A 1 113 ? 12.162 18.179 24.044 1.00 51.00 112 LEU A C 1
ATOM 705 O O . LEU A 1 113 ? 12.643 19.021 23.279 1.00 48.73 112 LEU A O 1
ATOM 710 N N . GLN A 1 114 ? 12.331 18.243 25.368 1.00 54.89 113 GLN A N 1
ATOM 711 C CA . GLN A 1 114 ? 13.221 19.242 25.955 1.00 52.10 113 GLN A CA 1
ATOM 712 C C . GLN A 1 114 ? 14.639 19.088 25.416 1.00 48.61 113 GLN A C 1
ATOM 713 O O . GLN A 1 114 ? 15.266 20.063 24.978 1.00 43.74 113 GLN A O 1
ATOM 719 N N . GLY A 1 115 ? 15.158 17.859 25.445 1.00 46.85 114 GLY A N 1
ATOM 720 C CA . GLY A 1 115 ? 16.497 17.616 24.933 1.00 51.15 114 GLY A CA 1
ATOM 721 C C . GLY A 1 115 ? 16.628 17.934 23.456 1.00 50.24 114 GLY A C 1
ATOM 722 O O . GLY A 1 115 ? 17.633 18.501 23.019 1.00 48.64 114 GLY A O 1
ATOM 723 N N . LEU A 1 116 ? 15.608 17.585 22.667 1.00 46.22 115 LEU A N 1
ATOM 724 C CA . LEU A 1 116 ? 15.656 17.855 21.235 1.00 47.35 115 LEU A CA 1
ATOM 725 C C . LEU A 1 116 ? 15.598 19.350 20.950 1.00 51.86 115 LEU A C 1
ATOM 726 O O . LEU A 1 116 ? 16.289 19.837 20.051 1.00 49.75 115 LEU A O 1
ATOM 731 N N . ALA A 1 117 ? 14.780 20.094 21.698 1.00 48.37 116 ALA A N 1
ATOM 732 C CA . ALA A 1 117 ? 14.745 21.542 21.532 1.00 42.24 116 ALA A CA 1
ATOM 733 C C . ALA A 1 117 ? 16.087 22.162 21.888 1.00 45.70 116 ALA A C 1
ATOM 734 O O . ALA A 1 117 ? 16.575 23.054 21.182 1.00 51.25 116 ALA A O 1
ATOM 736 N N . PHE A 1 118 ? 16.706 21.693 22.976 1.00 51.27 117 PHE A N 1
ATOM 737 C CA . PHE A 1 118 ? 18.021 22.202 23.352 1.00 47.38 117 PHE A CA 1
ATOM 738 C C . PHE A 1 118 ? 19.051 21.917 22.266 1.00 48.32 117 PHE A C 1
ATOM 739 O O . PHE A 1 118 ? 19.848 22.790 21.903 1.00 48.88 117 PHE A O 1
ATOM 747 N N . CYS A 1 119 ? 19.045 20.695 21.730 1.00 46.22 118 CYS A N 1
ATOM 748 C CA . CYS A 1 119 ? 20.037 20.324 20.727 1.00 48.93 118 CYS A CA 1
ATOM 749 C C . CYS A 1 119 ? 19.808 21.057 19.411 1.00 46.52 118 CYS A C 1
ATOM 750 O O . CYS A 1 119 ? 20.769 21.445 18.736 1.00 43.96 118 CYS A O 1
ATOM 753 N N . HIS A 1 120 ? 18.547 21.255 19.027 1.00 44.05 119 HIS A N 1
ATOM 754 C CA . HIS A 1 120 ? 18.246 21.918 17.766 1.00 50.85 119 HIS A CA 1
ATOM 755 C C . HIS A 1 120 ? 18.468 23.420 17.847 1.00 45.50 119 HIS A C 1
ATOM 756 O O . HIS A 1 120 ? 18.793 24.046 16.832 1.00 53.06 119 HIS A O 1
ATOM 763 N N . SER A 1 121 ? 18.299 24.018 19.029 1.00 48.51 120 SER A N 1
ATOM 764 C CA . SER A 1 121 ? 18.664 25.419 19.190 1.00 52.83 120 SER A CA 1
ATOM 765 C C . SER A 1 121 ? 20.164 25.633 19.038 1.00 53.09 120 SER A C 1
ATOM 766 O O . SER A 1 121 ? 20.588 26.734 18.673 1.00 57.72 120 SER A O 1
ATOM 769 N N . HIS A 1 122 ? 20.971 24.605 19.300 1.00 50.34 121 HIS A N 1
ATOM 770 C CA . HIS A 1 122 ? 22.412 24.659 19.104 1.00 48.66 121 HIS A CA 1
ATOM 771 C C . HIS A 1 122 ? 22.840 24.087 17.759 1.00 53.99 121 HIS A C 1
ATOM 772 O O . HIS A 1 122 ? 24.033 23.837 17.557 1.00 50.03 121 HIS A O 1
ATOM 779 N N . ARG A 1 123 ? 21.891 23.863 16.844 1.00 54.89 122 ARG A N 1
ATOM 780 C CA . ARG A 1 123 ? 22.184 23.373 15.496 1.00 51.32 122 ARG A CA 1
ATOM 781 C C . ARG A 1 123 ? 22.841 21.994 15.538 1.00 54.18 122 ARG A C 1
ATOM 782 O O . ARG A 1 123 ? 23.756 21.696 14.768 1.00 58.68 122 ARG A O 1
ATOM 790 N N . VAL A 1 124 ? 22.365 21.142 16.442 1.00 51.41 123 VAL A N 1
ATOM 791 C CA . VAL A 1 124 ? 22.921 19.809 16.651 1.00 51.46 123 VAL A CA 1
ATOM 792 C C . VAL A 1 124 ? 21.839 18.784 16.333 1.00 59.25 123 VAL A C 1
ATOM 793 O O . VAL A 1 124 ? 20.759 18.804 16.937 1.00 50.03 123 VAL A O 1
ATOM 797 N N . LEU A 1 125 ? 22.130 17.898 15.384 1.00 63.77 124 LEU A N 1
ATOM 798 C CA . LEU A 1 125 ? 21.261 16.794 15.002 1.00 56.04 124 LEU A CA 1
ATOM 799 C C . LEU A 1 125 ? 21.794 15.465 15.514 1.00 59.20 124 LEU A C 1
ATOM 800 O O . LEU A 1 125 ? 23.003 15.274 15.665 1.00 64.96 124 LEU A O 1
ATOM 805 N N . HIS A 1 126 ? 20.867 14.540 15.764 1.00 54.66 125 HIS A N 1
ATOM 806 C CA . HIS A 1 126 ? 21.188 13.135 15.975 1.00 55.97 125 HIS A CA 1
ATOM 807 C C . HIS A 1 126 ? 21.084 12.341 14.681 1.00 58.92 125 HIS A C 1
ATOM 808 O O . HIS A 1 126 ? 21.972 11.544 14.368 1.00 62.92 125 HIS A O 1
ATOM 815 N N . ARG A 1 127 ? 19.988 12.534 13.943 1.00 58.67 126 ARG A N 1
ATOM 816 C CA . ARG A 1 127 ? 19.805 12.025 12.587 1.00 62.65 126 ARG A CA 1
ATOM 817 C C . ARG A 1 127 ? 19.615 10.509 12.564 1.00 57.63 126 ARG A C 1
ATOM 818 O O . ARG A 1 127 ? 19.376 9.936 11.498 1.00 65.37 126 ARG A O 1
ATOM 826 N N . ASP A 1 128 ? 19.685 9.853 13.720 1.00 58.17 127 ASP A N 1
ATOM 827 C CA . ASP A 1 128 ? 19.525 8.403 13.787 1.00 61.52 127 ASP A CA 1
ATOM 828 C C . ASP A 1 128 ? 19.051 7.993 15.178 1.00 61.06 127 ASP A C 1
ATOM 829 O O . ASP A 1 128 ? 19.562 7.044 15.772 1.00 54.97 127 ASP A O 1
ATOM 834 N N . LEU A 1 129 ? 18.072 8.710 15.735 1.00 60.27 128 LEU A N 1
ATOM 835 C CA . LEU A 1 129 ? 17.517 8.259 17.005 1.00 53.87 128 LEU A CA 1
ATOM 836 C C . LEU A 1 129 ? 16.812 6.921 16.873 1.00 58.29 128 LEU A C 1
ATOM 837 O O . LEU A 1 129 ? 16.245 6.567 15.833 1.00 63.14 128 LEU A O 1
ATOM 842 N N . LYS A 1 130 ? 16.898 6.179 17.960 1.00 55.94 129 LYS A N 1
ATOM 843 C CA . LYS A 1 130 ? 16.216 4.919 18.172 1.00 59.90 129 LYS A CA 1
ATOM 844 C C . LYS A 1 130 ? 16.310 4.617 19.659 1.00 57.91 129 LYS A C 1
ATOM 845 O O . LYS A 1 130 ? 17.154 5.196 20.353 1.00 55.01 129 LYS A O 1
ATOM 851 N N . PRO A 1 131 ? 15.443 3.752 20.178 1.00 58.26 130 PRO A N 1
ATOM 852 C CA . PRO A 1 131 ? 15.427 3.545 21.632 1.00 54.93 130 PRO A CA 1
ATOM 853 C C . PRO A 1 131 ? 16.741 3.066 22.231 1.00 55.59 130 PRO A C 1
ATOM 854 O O . PRO A 1 131 ? 16.869 3.096 23.461 1.00 54.79 130 PRO A O 1
ATOM 858 N N . GLN A 1 132 ? 17.738 2.637 21.448 1.00 56.54 131 GLN A N 1
ATOM 859 C CA . GLN A 1 132 ? 18.893 2.089 22.152 1.00 54.52 131 GLN A CA 1
ATOM 860 C C . GLN A 1 132 ? 19.794 3.206 22.675 1.00 55.30 131 GLN A C 1
ATOM 861 O O . GLN A 1 132 ? 20.575 2.976 23.602 1.00 58.61 131 GLN A O 1
ATOM 867 N N . ASN A 1 133 ? 19.684 4.424 22.129 1.00 54.67 132 ASN A N 1
ATOM 868 C CA . ASN A 1 133 ? 20.462 5.566 22.608 1.00 57.82 132 ASN A CA 1
ATOM 869 C C . ASN A 1 133 ? 19.611 6.555 23.405 1.00 59.63 132 ASN A C 1
ATOM 870 O O . ASN A 1 133 ? 19.869 7.761 23.385 1.00 57.34 132 ASN A O 1
ATOM 875 N N . LEU A 1 134 ? 18.596 6.059 24.110 1.00 56.29 133 LEU A N 1
ATOM 876 C CA . LEU A 1 134 ? 17.784 6.857 25.029 1.00 55.10 133 LEU A CA 1
ATOM 877 C C . LEU A 1 134 ? 17.975 6.259 26.419 1.00 54.53 133 LEU A C 1
ATOM 878 O O . LEU A 1 134 ? 17.259 5.336 26.815 1.00 49.94 133 LEU A O 1
ATOM 883 N N . LEU A 1 135 ? 18.941 6.791 27.164 1.00 54.96 134 LEU A N 1
ATOM 884 C CA . LEU A 1 135 ? 19.333 6.181 28.427 1.00 55.78 134 LEU A CA 1
ATOM 885 C C . LEU A 1 135 ? 18.431 6.649 29.561 1.00 54.32 134 LEU A C 1
ATOM 886 O O . LEU A 1 135 ? 17.987 7.798 29.588 1.00 53.68 134 LEU A O 1
ATOM 891 N N . ILE A 1 136 ? 18.157 5.748 30.502 1.00 53.63 135 ILE A N 1
ATOM 892 C CA . ILE A 1 136 ? 17.274 6.039 31.624 1.00 54.66 135 ILE A CA 1
ATOM 893 C C . ILE A 1 136 ? 17.984 5.692 32.924 1.00 56.94 135 ILE A C 1
ATOM 894 O O . ILE A 1 136 ? 18.849 4.811 32.967 1.00 55.45 135 ILE A O 1
ATOM 899 N N . ASN A 1 137 ? 17.615 6.396 33.989 1.00 62.43 136 ASN A N 1
ATOM 900 C CA . ASN A 1 137 ? 18.141 6.149 35.325 1.00 55.53 136 ASN A CA 1
ATOM 901 C C . ASN A 1 137 ? 16.991 5.852 36.284 1.00 55.70 136 ASN A C 1
ATOM 902 O O . ASN A 1 137 ? 15.814 5.907 35.919 1.00 54.54 136 ASN A O 1
ATOM 907 N N . THR A 1 138 ? 17.349 5.536 37.530 1.00 62.34 137 THR A N 1
ATOM 908 C CA . THR A 1 138 ? 16.346 5.230 38.543 1.00 58.52 137 THR A CA 1
ATOM 909 C C . THR A 1 138 ? 15.555 6.459 38.969 1.00 58.46 137 THR A C 1
ATOM 910 O O . THR A 1 138 ? 14.437 6.316 39.474 1.00 50.81 137 THR A O 1
ATOM 914 N N . GLU A 1 139 ? 16.108 7.660 38.778 1.00 61.63 138 GLU A N 1
ATOM 915 C CA . GLU A 1 139 ? 15.390 8.879 39.131 1.00 65.98 138 GLU A CA 1
ATOM 916 C C . GLU A 1 139 ? 14.177 9.117 38.242 1.00 64.76 138 GLU A C 1
ATOM 917 O O . GLU A 1 139 ? 13.282 9.877 38.627 1.00 63.93 138 GLU A O 1
ATOM 923 N N . GLY A 1 140 ? 14.125 8.490 37.070 1.00 58.66 139 GLY A N 1
ATOM 924 C CA . GLY A 1 140 ? 13.064 8.727 36.117 1.00 55.95 139 GLY A CA 1
ATOM 925 C C . GLY A 1 140 ? 13.437 9.633 34.968 1.00 59.24 139 GLY A C 1
ATOM 926 O O . GLY A 1 140 ? 12.573 9.940 34.137 1.00 59.70 139 GLY A O 1
ATOM 927 N N . ALA A 1 141 ? 14.689 10.074 34.895 1.00 57.06 140 ALA A N 1
ATOM 928 C CA . ALA A 1 141 ? 15.134 10.922 33.802 1.00 58.79 140 ALA A CA 1
ATOM 929 C C . ALA A 1 141 ? 15.493 10.082 32.583 1.00 54.29 140 ALA A C 1
ATOM 930 O O . ALA A 1 141 ? 15.885 8.917 32.696 1.00 52.96 140 ALA A O 1
ATOM 932 N N . ILE A 1 142 ? 15.347 10.686 31.407 1.00 45.74 141 ILE A N 1
ATOM 933 C CA . ILE A 1 142 ? 15.714 10.057 30.145 1.00 45.31 141 ILE A CA 1
ATOM 934 C C . ILE A 1 142 ? 16.583 11.035 29.364 1.00 43.63 141 ILE A C 1
ATOM 935 O O . ILE A 1 142 ? 16.258 12.223 29.263 1.00 47.37 141 ILE A O 1
ATOM 940 N N . LYS A 1 143 ? 17.700 10.540 28.839 1.00 44.53 142 LYS A N 1
ATOM 941 C CA . LYS A 1 143 ? 18.731 11.375 28.243 1.00 52.61 142 LYS A CA 1
ATOM 942 C C . LYS A 1 143 ? 19.068 10.880 26.844 1.00 54.99 142 LYS A C 1
ATOM 943 O O . LYS A 1 143 ? 19.114 9.669 26.595 1.00 53.85 142 LYS A O 1
ATOM 949 N N . LEU A 1 144 ? 19.312 11.828 25.940 1.00 54.90 143 LEU A N 1
ATOM 950 C CA . LEU A 1 144 ? 19.705 11.516 24.572 1.00 49.09 143 LEU A CA 1
ATOM 951 C C . LEU A 1 144 ? 21.202 11.238 24.507 1.00 49.73 143 LEU A C 1
ATOM 952 O O . LEU A 1 144 ? 22.012 12.042 24.978 1.00 54.21 143 LEU A O 1
ATOM 957 N N . ALA A 1 145 ? 21.569 10.105 23.915 1.00 58.33 144 ALA A N 1
ATOM 958 C CA . ALA A 1 145 ? 22.960 9.694 23.793 1.00 57.82 144 ALA A CA 1
ATOM 959 C C . ALA A 1 145 ? 23.350 9.577 22.325 1.00 63.37 144 ALA A C 1
ATOM 960 O O . ALA A 1 145 ? 22.504 9.595 21.427 1.00 53.11 144 ALA A O 1
ATOM 962 N N . ASP A 1 146 ? 24.659 9.446 22.095 1.00 74.61 145 ASP A N 1
ATOM 963 C CA . ASP A 1 146 ? 25.227 9.335 20.750 1.00 76.03 145 ASP A CA 1
ATOM 964 C C . ASP A 1 146 ? 24.805 10.500 19.867 1.00 72.04 145 ASP A C 1
ATOM 965 O O . ASP A 1 146 ? 24.534 10.325 18.675 1.00 67.04 145 ASP A O 1
ATOM 970 N N . PHE A 1 147 ? 24.754 11.699 20.432 1.00 72.11 146 PHE A N 1
ATOM 971 C CA . PHE A 1 147 ? 24.050 12.775 19.765 1.00 67.63 146 PHE A CA 1
ATOM 972 C C . PHE A 1 147 ? 25.106 13.618 19.056 1.00 65.15 146 PHE A C 1
ATOM 973 O O . PHE A 1 147 ? 26.254 13.692 19.500 1.00 68.31 146 PHE A O 1
ATOM 981 N N . GLY A 1 148 ? 24.727 14.238 17.945 1.00 69.90 147 GLY A N 1
ATOM 982 C CA . GLY A 1 148 ? 25.623 15.174 17.298 1.00 70.69 147 GLY A CA 1
ATOM 983 C C . GLY A 1 148 ? 26.838 14.573 16.630 1.00 72.95 147 GLY A C 1
ATOM 984 O O . GLY A 1 148 ? 27.663 15.322 16.092 1.00 72.89 147 GLY A O 1
ATOM 985 N N . LEU A 1 149 ? 26.984 13.254 16.644 1.00 76.05 148 LEU A N 1
ATOM 986 C CA . LEU A 1 149 ? 28.084 12.584 15.965 1.00 72.36 148 LEU A CA 1
ATOM 987 C C . LEU A 1 149 ? 27.662 11.894 14.668 1.00 81.62 148 LEU A C 1
ATOM 988 O O . LEU A 1 149 ? 28.352 10.992 14.189 1.00 88.03 148 LEU A O 1
ATOM 993 N N . ALA A 1 150 ? 26.573 12.347 14.046 1.0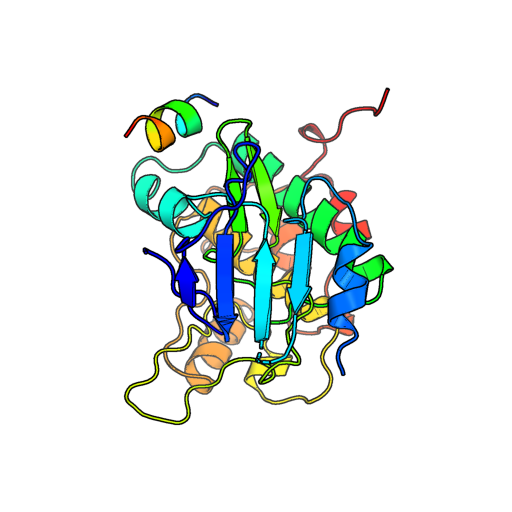0 83.46 149 ALA A N 1
ATOM 994 C CA . ALA A 1 150 ? 26.181 11.824 12.742 1.00 83.52 149 ALA A CA 1
ATOM 995 C C . ALA A 1 150 ? 27.159 12.198 11.621 1.00 87.78 149 ALA A C 1
ATOM 996 O O . ALA A 1 150 ? 26.760 12.181 10.454 1.00 85.03 149 ALA A O 1
ATOM 998 N N . ARG A 1 151 ? 28.414 12.533 11.926 1.00 90.53 150 ARG A N 1
ATOM 999 C CA . ARG A 1 151 ? 29.412 12.788 10.897 1.00 91.98 150 ARG A CA 1
ATOM 1000 C C . ARG A 1 151 ? 30.573 11.807 10.953 1.00 93.76 150 ARG A C 1
ATOM 1001 O O . ARG A 1 151 ? 31.242 11.598 9.941 1.00 100.52 150 ARG A O 1
ATOM 1009 N N . ALA A 1 152 ? 30.852 11.233 12.124 1.00 95.56 151 ALA A N 1
ATOM 1010 C CA . ALA A 1 152 ? 31.802 10.133 12.219 1.00 100.08 151 ALA A CA 1
ATOM 1011 C C . ALA A 1 152 ? 31.184 8.909 11.557 1.00 102.93 151 ALA A C 1
ATOM 1012 O O . ALA A 1 152 ? 30.418 8.178 12.193 1.00 105.38 151 ALA A O 1
ATOM 1014 N N . PHE A 1 153 ? 31.509 8.685 10.279 1.00 108.43 152 PHE A N 1
ATOM 1015 C CA . PHE A 1 153 ? 30.813 7.707 9.432 1.00 112.53 152 PHE A CA 1
ATOM 1016 C C . PHE A 1 153 ? 29.307 7.949 9.382 1.00 106.94 152 PHE A C 1
ATOM 1017 O O . PHE A 1 153 ? 28.511 7.016 9.499 1.00 106.79 152 PHE A O 1
ATOM 1025 N N . GLY A 1 154 ? 28.920 9.210 9.187 1.00 100.30 153 GLY A N 1
ATOM 1026 C CA . GLY A 1 154 ? 27.568 9.580 8.801 1.00 93.74 153 GLY A CA 1
ATOM 1027 C C . GLY A 1 154 ? 26.440 8.896 9.543 1.00 91.52 153 GLY A C 1
ATOM 1028 O O . GLY A 1 154 ? 26.416 8.890 10.775 1.00 93.92 153 GLY A O 1
ATOM 1029 N N . VAL A 1 155 ? 25.493 8.326 8.806 1.00 85.81 154 VAL A N 1
ATOM 1030 C CA . VAL A 1 155 ? 24.411 7.564 9.424 1.00 80.61 154 VAL A CA 1
ATOM 1031 C C . VAL A 1 155 ? 24.559 6.135 8.913 1.00 76.11 154 VAL A C 1
ATOM 1032 O O . VAL A 1 155 ? 24.956 5.937 7.754 1.00 73.17 154 VAL A O 1
ATOM 1036 N N . PRO A 1 156 ? 24.319 5.112 9.735 1.00 76.07 155 PRO A N 1
ATOM 1037 C CA . PRO A 1 156 ? 24.524 3.737 9.267 1.00 73.41 155 PRO A CA 1
ATOM 1038 C C . PRO A 1 156 ? 23.584 3.380 8.126 1.00 66.97 155 PRO A C 1
ATOM 1039 O O . PRO A 1 156 ? 22.443 3.837 8.062 1.00 68.12 155 PRO A O 1
ATOM 1043 N N . VAL A 1 157 ? 24.094 2.566 7.206 1.00 65.51 156 VAL A N 1
ATOM 1044 C CA . VAL A 1 157 ? 23.316 2.012 6.105 1.00 70.24 156 VAL A CA 1
ATOM 1045 C C . VAL A 1 157 ? 23.791 0.587 5.851 1.00 68.89 156 VAL A C 1
ATOM 1046 O O . VAL A 1 157 ? 24.960 0.255 6.061 1.00 66.23 156 VAL A O 1
ATOM 1050 N N . ARG A 1 158 ? 22.866 -0.258 5.402 1.00 66.13 157 ARG A N 1
ATOM 1051 C CA . ARG A 1 158 ? 23.139 -1.673 5.157 1.00 65.79 157 ARG A CA 1
ATOM 1052 C C . ARG A 1 158 ? 23.728 -1.823 3.762 1.00 72.69 157 ARG A C 1
ATOM 1053 O O . ARG A 1 158 ? 23.008 -1.792 2.760 1.00 71.37 157 ARG A O 1
ATOM 1061 N N . THR A 1 159 ? 25.043 -1.996 3.694 1.00 81.03 158 THR A N 1
ATOM 1062 C CA . THR A 1 159 ? 25.712 -2.216 2.420 1.00 79.39 158 THR A CA 1
ATOM 1063 C C . THR A 1 159 ? 26.040 -3.682 2.190 1.00 81.71 158 THR A C 1
ATOM 1064 O O . THR A 1 159 ? 26.143 -4.121 1.038 1.00 75.08 158 THR A O 1
ATOM 1068 N N . TYR A 1 160 ? 26.200 -4.439 3.272 1.00 80.80 159 TYR A N 1
ATOM 1069 C CA . TYR A 1 160 ? 26.503 -5.858 3.238 1.00 76.84 159 TYR A CA 1
ATOM 1070 C C . TYR A 1 160 ? 25.350 -6.642 3.853 1.00 76.40 159 TYR A C 1
ATOM 1071 O O . TYR A 1 160 ? 24.553 -6.109 4.632 1.00 74.71 159 TYR A O 1
ATOM 1080 N N . THR A 1 161 ? 25.277 -7.928 3.496 1.00 74.21 160 THR A N 1
ATOM 1081 C CA . THR A 1 161 ? 24.241 -8.801 4.040 1.00 75.62 160 THR A CA 1
ATOM 1082 C C . THR A 1 161 ? 24.449 -9.137 5.515 1.00 70.10 160 THR A C 1
ATOM 1083 O O . THR A 1 161 ? 23.490 -9.540 6.180 1.00 70.06 160 THR A O 1
ATOM 1087 N N . HIS A 1 162 ? 25.665 -8.995 6.048 1.00 67.58 161 HIS A N 1
ATOM 1088 C CA . HIS A 1 162 ? 25.861 -9.274 7.468 1.00 65.67 161 HIS A CA 1
ATOM 1089 C C . HIS A 1 162 ? 25.398 -8.128 8.357 1.00 68.45 161 HIS A C 1
ATOM 1090 O O . HIS A 1 162 ? 25.066 -8.362 9.525 1.00 67.73 161 HIS A O 1
ATOM 1097 N N . GLU A 1 163 ? 25.360 -6.908 7.828 1.00 72.35 162 GLU A N 1
ATOM 1098 C CA . GLU A 1 163 ? 24.940 -5.746 8.597 1.00 67.84 162 GLU A CA 1
ATOM 1099 C C . GLU A 1 163 ? 23.432 -5.782 8.842 1.00 63.77 162 GLU A C 1
ATOM 1100 O O . GLU A 1 163 ? 22.661 -6.315 8.039 1.00 65.05 162 GLU A O 1
ATOM 1106 N N . VAL A 1 164 ? 23.015 -5.221 9.980 1.00 60.50 163 VAL A N 1
ATOM 1107 C CA . VAL A 1 164 ? 21.602 -5.194 10.358 1.00 67.91 163 VAL A CA 1
ATOM 1108 C C . VAL A 1 164 ? 20.969 -3.852 10.025 1.00 66.41 163 VAL A C 1
ATOM 1109 O O . VAL A 1 164 ? 20.132 -3.772 9.119 1.00 71.28 163 VAL A O 1
ATOM 1113 N N . VAL 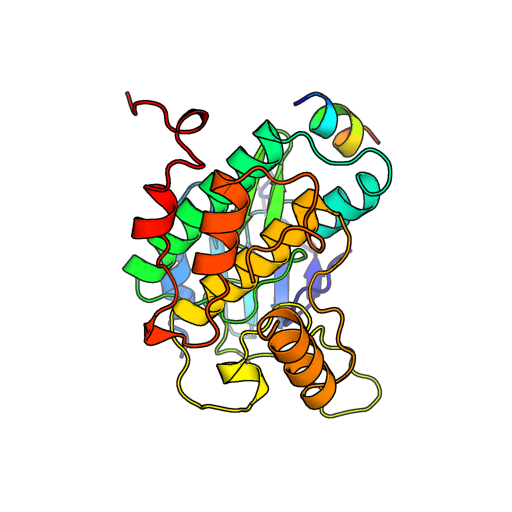A 1 165 ? 21.324 -2.810 10.780 1.00 54.72 164 VAL A N 1
ATOM 1114 C CA . VAL A 1 165 ? 20.805 -1.463 10.556 1.00 58.52 164 VAL A CA 1
ATOM 1115 C C . VAL A 1 165 ? 19.284 -1.421 10.643 1.00 53.68 164 VAL A C 1
ATOM 1116 O O . VAL A 1 165 ? 18.57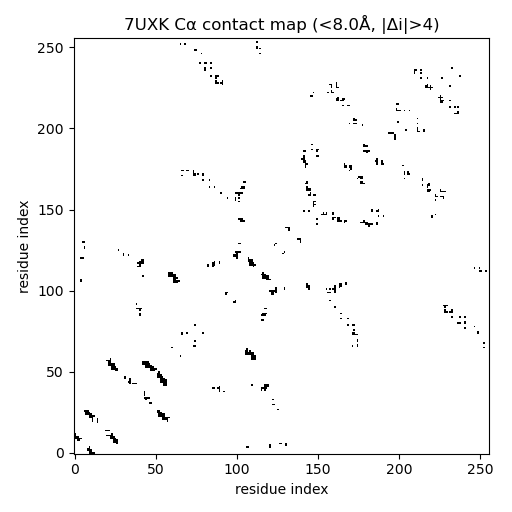7 -1.756 9.685 1.00 52.22 164 VAL A O 1
ATOM 1120 N N . THR A 1 166 ? 18.779 -0.949 11.776 1.00 57.29 165 THR A N 1
ATOM 1121 C CA . THR A 1 166 ? 17.358 -0.690 11.948 1.00 52.27 165 THR A CA 1
ATOM 1122 C C . THR A 1 166 ? 16.928 0.603 11.250 1.00 49.59 165 THR A C 1
ATOM 1123 O O . THR A 1 166 ? 17.478 1.680 11.507 1.00 44.77 165 THR A O 1
ATOM 1127 N N . LEU A 1 167 ? 15.929 0.483 10.368 1.00 45.27 166 LEU A N 1
ATOM 1128 C CA . LEU A 1 167 ? 15.346 1.587 9.608 1.00 46.86 166 LEU A CA 1
ATOM 1129 C C . LEU A 1 167 ? 13.986 2.009 10.153 1.00 46.75 166 LEU A C 1
ATOM 1130 O O . LEU A 1 167 ? 13.335 2.887 9.572 1.00 40.03 166 LEU A O 1
ATOM 1135 N N . TRP A 1 168 ? 13.541 1.393 11.254 1.00 42.90 167 TRP A N 1
ATOM 1136 C CA . TRP A 1 168 ? 12.183 1.583 11.756 1.00 42.84 167 TRP A CA 1
ATOM 1137 C C . TRP A 1 168 ? 11.911 3.009 12.212 1.00 41.37 167 TRP A C 1
ATOM 1138 O O . TRP A 1 168 ? 10.744 3.383 12.368 1.00 46.04 167 TRP A O 1
ATOM 1149 N N . TYR A 1 169 ? 12.951 3.809 12.441 1.00 42.42 168 TYR A N 1
ATOM 1150 C CA . TYR A 1 169 ? 12.792 5.134 13.028 1.00 42.65 168 TYR A CA 1
ATOM 1151 C C . TYR A 1 169 ? 13.324 6.248 12.136 1.00 44.56 168 TYR A C 1
ATOM 1152 O O . TYR A 1 169 ? 13.356 7.408 12.565 1.00 46.69 168 TYR A O 1
ATOM 1161 N N . ARG A 1 170 ? 13.733 5.937 10.910 1.00 39.32 169 ARG A N 1
ATOM 1162 C CA . ARG A 1 170 ? 14.293 6.948 10.028 1.00 47.82 169 ARG A CA 1
ATOM 1163 C C . ARG A 1 170 ? 13.194 7.697 9.290 1.00 47.42 169 ARG A C 1
ATOM 1164 O O . ARG A 1 170 ? 12.172 7.121 8.906 1.00 47.98 169 ARG A O 1
ATOM 1172 N N . ALA A 1 171 ? 13.416 8.994 9.100 1.00 43.98 170 ALA A N 1
ATOM 1173 C CA . ALA A 1 171 ? 12.459 9.826 8.398 1.00 47.79 170 ALA A CA 1
ATOM 1174 C C . ALA A 1 171 ? 12.436 9.467 6.912 1.00 49.38 170 ALA A C 1
ATOM 1175 O O . ALA A 1 171 ? 13.442 9.012 6.360 1.00 43.58 170 ALA A O 1
ATOM 1177 N N . PRO A 1 172 ? 11.293 9.654 6.245 1.00 47.98 171 PRO A N 1
ATOM 1178 C CA . PRO A 1 172 ? 11.211 9.280 4.823 1.00 49.09 171 PRO A CA 1
ATOM 1179 C C . PRO A 1 172 ? 12.214 10.005 3.941 1.00 51.60 171 PRO A C 1
ATOM 1180 O O . PRO A 1 172 ? 12.642 9.447 2.923 1.00 49.51 171 PRO A O 1
ATOM 1184 N N . GLU A 1 173 ? 12.622 11.224 4.308 1.00 47.31 172 GLU A N 1
ATOM 1185 C CA . GLU A 1 173 ? 13.576 11.955 3.479 1.00 46.69 172 GLU A CA 1
ATOM 1186 C C . GLU A 1 173 ? 14.950 11.284 3.477 1.00 52.04 172 GLU A C 1
ATOM 1187 O O . GLU A 1 173 ? 15.601 11.206 2.429 1.00 47.46 172 GLU A O 1
ATOM 1193 N N . ILE A 1 174 ? 15.410 10.793 4.631 1.00 51.05 173 ILE A N 1
ATOM 1194 C CA . ILE A 1 174 ? 16.647 10.009 4.655 1.00 48.97 173 ILE A CA 1
ATOM 1195 C C . ILE A 1 174 ? 16.441 8.644 4.008 1.00 49.50 173 ILE A C 1
ATOM 1196 O O . ILE A 1 174 ? 17.340 8.120 3.337 1.00 56.82 173 ILE A O 1
ATOM 1201 N N . LEU A 1 175 ? 15.263 8.046 4.187 1.00 54.77 174 LEU A N 1
ATOM 1202 C CA . LEU A 1 175 ? 15.019 6.733 3.595 1.00 55.85 174 LEU A CA 1
ATOM 1203 C C . LEU A 1 175 ? 15.137 6.784 2.076 1.00 54.29 174 LEU A C 1
ATOM 1204 O O . LEU A 1 175 ? 15.778 5.922 1.463 1.00 55.31 174 LEU A O 1
ATOM 1209 N N . LEU A 1 176 ? 14.527 7.796 1.451 1.00 54.41 175 LEU A N 1
ATOM 1210 C CA . LEU A 1 176 ? 14.652 7.962 0.006 1.00 53.88 175 LEU A CA 1
ATOM 1211 C C . LEU A 1 176 ? 16.103 8.166 -0.401 1.00 59.57 175 LEU A C 1
ATOM 1212 O O . LEU A 1 176 ? 16.555 7.629 -1.419 1.00 59.82 175 LEU A O 1
ATOM 1217 N N . GLY A 1 177 ? 16.735 9.108 0.240 1.00 59.81 176 GLY A N 1
ATOM 1218 C CA . GLY A 1 177 ? 18.080 9.457 -0.058 1.00 55.29 176 GLY A CA 1
ATOM 1219 C C . GLY A 1 177 ? 18.231 10.937 -0.268 1.00 65.42 176 GLY A C 1
ATOM 1220 O O . GLY A 1 177 ? 19.250 11.340 -0.733 1.00 65.17 176 GLY A O 1
ATOM 1221 N N . CYS A 1 178 ? 17.227 11.735 0.082 1.00 67.55 177 CYS A N 1
ATOM 1222 C CA . CYS A 1 178 ? 17.253 13.195 -0.014 1.00 75.54 177 CYS A CA 1
ATOM 1223 C C . CYS A 1 178 ? 18.452 13.620 0.757 1.00 71.54 177 CYS A C 1
ATOM 1224 O O . CYS A 1 178 ? 18.563 13.310 1.871 1.00 71.76 177 CYS A O 1
ATOM 1226 N N . LYS A 1 179 ? 19.345 14.373 0.186 1.00 70.05 178 LYS A N 1
ATOM 1227 C CA . LYS A 1 179 ? 20.546 14.741 0.875 1.00 73.12 178 LYS A CA 1
ATOM 1228 C C . LYS A 1 179 ? 20.457 15.773 1.937 1.00 78.56 178 LYS A C 1
ATOM 1229 O O . LYS A 1 179 ? 21.375 15.953 2.692 1.00 75.44 178 LYS A O 1
ATOM 1235 N N . TYR A 1 180 ? 19.371 16.485 1.986 1.00 85.28 179 TYR A N 1
ATOM 1236 C CA . TYR A 1 180 ? 19.280 17.512 2.953 1.00 82.45 179 TYR A CA 1
ATOM 1237 C C . TYR A 1 180 ? 18.493 17.141 4.161 1.00 76.83 179 TYR A C 1
ATOM 1238 O O . TYR A 1 180 ? 17.308 17.062 4.131 1.00 76.15 179 TYR A O 1
ATOM 1247 N N . TYR A 1 181 ? 19.199 16.955 5.250 1.00 79.02 180 TYR A N 1
ATOM 1248 C CA . TYR A 1 181 ? 18.620 16.572 6.496 1.00 71.65 180 TYR A CA 1
ATOM 1249 C C . TYR A 1 181 ? 18.430 17.777 7.388 1.00 67.47 180 TYR A C 1
ATOM 1250 O O . TYR A 1 181 ? 19.171 18.698 7.346 1.00 68.00 180 TYR A O 1
ATOM 1259 N N . SER A 1 182 ? 17.398 17.768 8.191 1.00 63.38 181 SER A N 1
ATOM 1260 C CA . SER A 1 182 ? 17.165 18.855 9.094 1.00 58.84 181 SER A CA 1
ATOM 1261 C C . SER A 1 182 ? 16.747 18.374 10.425 1.00 50.50 181 SER A C 1
ATOM 1262 O O . SER A 1 182 ? 16.796 17.236 10.696 1.00 48.81 181 SER A O 1
ATOM 1265 N N . THR A 1 183 ? 16.345 19.276 11.274 1.00 49.98 182 THR A N 1
ATOM 1266 C CA . THR A 1 183 ? 15.891 18.834 12.587 1.00 47.61 182 THR A CA 1
ATOM 1267 C C . THR A 1 183 ? 14.653 17.956 12.479 1.00 51.52 182 THR A C 1
ATOM 1268 O O . THR A 1 183 ? 14.426 17.091 13.334 1.00 52.77 182 THR A O 1
ATOM 1272 N N . ALA A 1 184 ? 13.863 18.144 11.417 1.00 42.21 183 ALA A N 1
ATOM 1273 C CA . ALA A 1 184 ? 12.605 17.426 11.259 1.00 38.42 183 ALA A CA 1
ATOM 1274 C C . ALA A 1 184 ? 12.780 15.914 11.243 1.00 42.08 183 ALA A C 1
ATOM 1275 O O . ALA A 1 184 ? 11.807 15.192 11.481 1.00 45.90 183 ALA A O 1
ATOM 1277 N N . VAL A 1 185 ? 13.984 15.409 10.963 1.00 42.31 184 VAL A N 1
ATOM 1278 C CA . VAL A 1 185 ? 14.177 13.964 11.018 1.00 44.24 184 VAL A CA 1
ATOM 1279 C C . VAL A 1 185 ? 14.060 13.469 12.455 1.00 44.39 184 VAL A C 1
ATOM 1280 O O . VAL A 1 185 ? 13.352 12.491 12.730 1.00 49.44 184 VAL A O 1
ATOM 1284 N N . ASP A 1 186 ? 14.702 14.165 13.401 1.00 46.97 185 ASP A N 1
ATOM 1285 C CA . ASP A 1 186 ? 14.701 13.712 14.788 1.00 44.86 185 ASP A CA 1
ATOM 1286 C C . ASP A 1 186 ? 13.280 13.620 15.324 1.00 46.24 185 ASP A C 1
ATOM 1287 O O . ASP A 1 186 ? 12.883 12.595 15.895 1.00 46.59 185 ASP A O 1
ATOM 1292 N N . ILE A 1 187 ? 12.493 14.682 15.122 1.00 45.49 186 ILE A N 1
ATOM 1293 C CA . ILE A 1 187 ? 11.079 14.663 15.490 1.00 45.49 186 ILE A CA 1
ATOM 1294 C C . ILE A 1 187 ? 10.422 13.388 14.984 1.00 49.80 186 ILE A C 1
ATOM 1295 O O . ILE A 1 187 ? 9.768 12.662 15.745 1.00 51.62 186 ILE A O 1
ATOM 1300 N N . TRP A 1 188 ? 10.624 13.076 13.698 1.00 44.00 187 TRP A N 1
ATOM 1301 C CA . TRP A 1 188 ? 10.020 11.878 13.125 1.00 39.79 187 TRP A CA 1
ATOM 1302 C C . TRP A 1 188 ? 10.380 10.647 13.944 1.00 41.91 187 TRP A C 1
ATOM 1303 O O . TRP A 1 188 ? 9.502 9.867 14.332 1.00 37.13 187 TRP A O 1
ATOM 1314 N N . SER A 1 189 ? 11.672 10.472 14.237 1.00 43.36 188 SER A N 1
ATOM 1315 C CA . SER A 1 189 ? 12.088 9.362 15.086 1.00 47.49 188 SER A CA 1
ATOM 1316 C C . SER A 1 189 ? 11.349 9.405 16.415 1.00 46.00 188 SER A C 1
ATOM 1317 O O . SER A 1 189 ? 10.719 8.419 16.823 1.00 50.01 188 SER A O 1
ATOM 1320 N N . LEU A 1 190 ? 11.368 10.566 17.078 1.00 45.10 189 LEU A N 1
ATOM 1321 C CA . LEU A 1 190 ? 10.690 10.698 18.361 1.00 46.72 189 LEU A CA 1
ATOM 1322 C C . LEU A 1 190 ? 9.199 10.426 18.228 1.00 46.36 189 LEU A C 1
ATOM 1323 O O . LEU A 1 190 ? 8.552 10.021 19.201 1.00 50.47 189 LEU A O 1
ATOM 1328 N N . GLY A 1 191 ? 8.640 10.629 17.034 1.00 44.79 190 GLY A N 1
ATOM 1329 C CA . GLY A 1 191 ? 7.263 10.229 16.808 1.00 46.03 190 GLY A CA 1
ATOM 1330 C C . GLY A 1 191 ? 7.093 8.724 16.877 1.00 45.47 190 GLY A C 1
ATOM 1331 O O . GLY A 1 191 ? 6.271 8.213 17.645 1.00 49.01 190 GLY A O 1
ATOM 1332 N N . CYS A 1 192 ? 7.893 7.993 16.092 1.00 45.66 191 CYS A N 1
ATOM 1333 C CA . CYS A 1 192 ? 7.774 6.539 16.055 1.00 43.27 191 CYS A C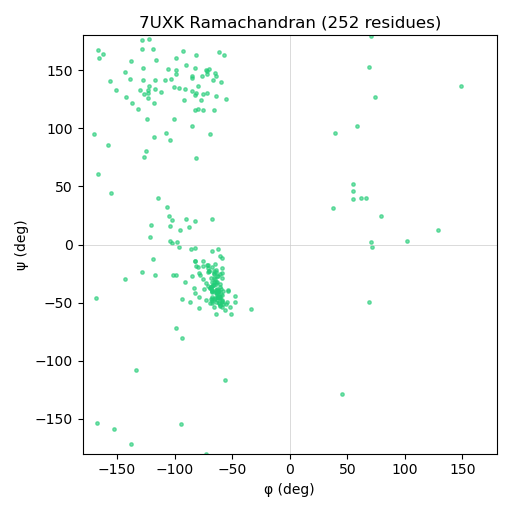A 1
ATOM 1334 C C . CYS A 1 192 ? 7.922 5.950 17.450 1.00 48.72 191 CYS A C 1
ATOM 1335 O O . CYS A 1 192 ? 7.024 5.254 17.943 1.00 53.77 191 CYS A O 1
ATOM 1338 N N . ILE A 1 193 ? 9.043 6.253 18.112 1.00 50.32 192 ILE A N 1
ATOM 1339 C CA . ILE A 1 193 ? 9.263 5.826 19.491 1.00 52.90 192 ILE A CA 1
ATOM 1340 C C . ILE A 1 193 ? 8.040 6.132 20.348 1.00 51.44 192 ILE A C 1
ATOM 1341 O O . ILE A 1 193 ? 7.595 5.292 21.140 1.00 47.66 192 ILE A O 1
ATOM 1346 N N . PHE A 1 194 ? 7.471 7.332 20.186 1.00 48.38 193 PHE A N 1
ATOM 1347 C CA . PHE A 1 194 ? 6.263 7.698 20.920 1.00 48.36 193 PHE A CA 1
ATOM 1348 C C . PHE A 1 194 ? 5.200 6.618 20.771 1.00 52.00 193 PHE A C 1
ATOM 1349 O O . PHE A 1 194 ? 4.782 5.995 21.756 1.00 54.47 193 PHE A O 1
ATOM 1357 N N . ALA A 1 195 ? 4.784 6.354 19.528 1.00 51.60 194 ALA A N 1
ATOM 1358 C CA . ALA A 1 195 ? 3.798 5.307 19.289 1.00 50.77 194 ALA A CA 1
ATOM 1359 C C . ALA A 1 195 ? 4.242 3.992 19.912 1.00 52.17 194 ALA A C 1
ATOM 1360 O O . ALA A 1 195 ? 3.434 3.282 20.527 1.00 54.23 194 ALA A O 1
ATOM 1362 N N . GLU A 1 196 ? 5.538 3.676 19.807 1.00 49.06 195 GLU A N 1
ATOM 1363 C CA . GLU A 1 196 ? 6.036 2.433 20.380 1.00 52.84 195 GLU A CA 1
ATOM 1364 C C . GLU A 1 196 ? 5.768 2.380 21.876 1.00 57.26 195 GLU A C 1
ATOM 1365 O O . GLU A 1 196 ? 5.227 1.390 22.372 1.00 57.59 195 GLU A O 1
ATOM 1371 N N . MET A 1 197 ? 6.088 3.459 22.604 1.00 54.24 196 MET A N 1
ATOM 1372 C CA . MET A 1 197 ? 5.867 3.455 24.046 1.00 54.45 196 MET A CA 1
ATOM 1373 C C . MET A 1 197 ? 4.413 3.227 24.395 1.00 51.81 196 MET A C 1
ATOM 1374 O O . MET A 1 197 ? 4.125 2.758 25.501 1.00 49.35 196 MET A O 1
ATOM 1379 N N . VAL A 1 198 ? 3.494 3.560 23.486 1.00 50.84 197 VAL A N 1
ATOM 1380 C CA . VAL A 1 198 ? 2.077 3.344 23.747 1.00 51.10 197 VAL A CA 1
ATOM 1381 C C . VAL A 1 198 ? 1.659 1.927 23.388 1.00 55.16 197 VAL A C 1
ATOM 1382 O O . VAL A 1 198 ? 0.704 1.396 23.975 1.00 52.45 197 VAL A O 1
ATOM 1386 N N . THR A 1 199 ? 2.355 1.297 22.453 1.00 55.57 198 THR A N 1
ATOM 1387 C CA . THR A 1 199 ? 2.009 -0.044 22.031 1.00 58.58 198 THR A CA 1
ATOM 1388 C C . THR A 1 199 ? 3.100 -1.061 22.276 1.00 56.35 198 THR A C 1
ATOM 1389 O O . THR A 1 199 ? 2.805 -2.259 22.193 1.00 56.23 198 THR A O 1
ATOM 1393 N N . ARG A 1 200 ? 4.337 -0.641 22.599 1.00 55.32 199 ARG A N 1
ATOM 1394 C CA . ARG A 1 200 ? 5.503 -1.545 22.620 1.00 59.04 199 ARG A CA 1
ATOM 1395 C C . ARG A 1 200 ? 5.453 -2.562 21.489 1.00 62.33 199 ARG A C 1
ATOM 1396 O O . ARG A 1 200 ? 5.929 -3.702 21.617 1.00 62.80 199 ARG A O 1
ATOM 1404 N N . ARG A 1 201 ? 4.849 -2.115 20.393 1.00 55.21 200 ARG A N 1
ATOM 1405 C CA . ARG A 1 201 ? 5.025 -2.628 19.046 1.00 59.56 200 ARG A CA 1
ATOM 1406 C C . ARG A 1 201 ? 5.502 -1.518 18.130 1.00 55.13 200 ARG A C 1
ATOM 1407 O O . ARG A 1 201 ? 4.955 -0.410 18.152 1.00 56.41 200 ARG A O 1
ATOM 1415 N N . ALA A 1 202 ? 6.476 -1.838 17.286 1.00 44.46 201 ALA A N 1
ATOM 1416 C CA . ALA A 1 202 ? 7.069 -0.833 16.419 1.00 48.28 201 ALA A CA 1
ATOM 1417 C C . ALA A 1 202 ? 6.063 -0.335 15.389 1.00 49.25 201 ALA A C 1
ATOM 1418 O O . ALA A 1 202 ? 5.260 -1.103 14.849 1.00 48.05 201 ALA A O 1
ATOM 1420 N N . LEU A 1 203 ? 6.118 0.970 15.120 1.00 46.05 202 LEU A N 1
ATOM 1421 C CA . LEU A 1 203 ? 5.130 1.598 14.252 1.00 47.65 202 LEU A CA 1
ATOM 1422 C C . LEU A 1 203 ? 5.347 1.219 12.790 1.00 48.77 202 LEU A C 1
ATOM 1423 O O . LEU A 1 203 ? 4.398 0.851 12.092 1.00 47.25 202 LEU A O 1
ATOM 1428 N N . PHE A 1 204 ? 6.586 1.312 12.312 1.00 47.28 203 PHE A N 1
ATOM 1429 C CA . PHE A 1 204 ? 6.945 1.023 10.920 1.00 46.38 203 PHE A CA 1
ATOM 1430 C C . PHE A 1 204 ? 8.071 0.004 10.901 1.00 46.14 203 PHE A C 1
ATOM 1431 O O . PHE A 1 204 ? 9.241 0.343 10.634 1.00 47.83 203 PHE A O 1
ATOM 1439 N N . PRO A 1 205 ? 7.773 -1.262 11.176 1.00 55.21 204 PRO A N 1
ATOM 1440 C CA . PRO A 1 205 ? 8.793 -2.319 11.242 1.00 54.92 204 PRO A CA 1
ATOM 1441 C C . PRO A 1 205 ? 9.160 -2.839 9.857 1.00 54.79 204 PRO A C 1
ATOM 1442 O O . PRO A 1 205 ? 8.796 -3.943 9.428 1.00 55.97 204 PRO A O 1
ATOM 1446 N N . GLY A 1 206 ? 9.916 -2.020 9.135 1.00 48.86 205 GLY A N 1
ATOM 1447 C CA . GLY A 1 206 ? 10.342 -2.363 7.799 1.00 49.28 205 GLY A CA 1
ATOM 1448 C C . GLY A 1 206 ? 11.670 -3.094 7.792 1.00 49.60 205 GLY A C 1
ATOM 1449 O O . GLY A 1 206 ? 12.482 -2.960 8.703 1.00 62.31 205 GLY A O 1
ATOM 1450 N N . ASP A 1 207 ? 11.868 -3.882 6.739 1.00 60.27 206 ASP A N 1
ATOM 1451 C CA . ASP A 1 207 ? 13.056 -4.704 6.568 1.00 66.18 206 ASP A CA 1
ATOM 1452 C C . ASP A 1 207 ? 13.823 -4.351 5.299 1.00 66.79 206 ASP A C 1
ATOM 1453 O O . ASP A 1 207 ? 14.677 -5.132 4.862 1.00 68.23 206 ASP A O 1
ATOM 1458 N N . SER A 1 208 ? 13.544 -3.184 4.719 1.00 59.45 207 SER A N 1
ATOM 1459 C CA . SER A 1 208 ? 14.306 -2.579 3.632 1.00 53.45 207 SER A CA 1
ATOM 1460 C C . SER A 1 208 ? 13.859 -1.127 3.517 1.00 54.97 207 SER A C 1
ATOM 1461 O O . SER A 1 208 ? 12.856 -0.720 4.109 1.00 50.53 207 SER A O 1
ATOM 1464 N N . GLU A 1 209 ? 14.623 -0.344 2.749 1.00 58.36 208 GLU A N 1
ATOM 1465 C CA . GLU A 1 209 ? 14.243 1.047 2.511 1.00 56.88 208 GLU A CA 1
ATOM 1466 C C . GLU A 1 209 ? 12.890 1.132 1.811 1.00 55.43 208 GLU A C 1
ATOM 1467 O O . GLU A 1 209 ? 11.987 1.851 2.258 1.00 50.05 208 GLU A O 1
ATOM 1473 N N . ILE A 1 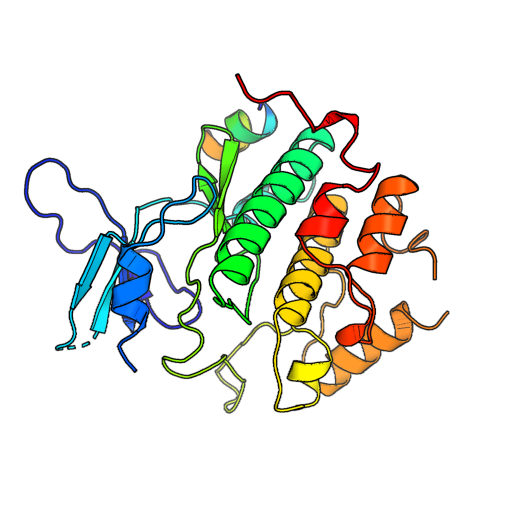210 ? 12.727 0.383 0.719 1.00 57.96 209 ILE A N 1
ATOM 1474 C CA . ILE A 1 210 ? 11.490 0.451 -0.053 1.00 55.24 209 ILE A CA 1
ATOM 1475 C C . ILE A 1 210 ? 10.309 -0.038 0.779 1.00 52.63 209 ILE A C 1
ATOM 1476 O O . ILE A 1 210 ? 9.227 0.563 0.755 1.00 50.95 209 ILE A O 1
ATOM 1481 N N . ASP A 1 211 ? 10.499 -1.115 1.548 1.00 53.67 210 ASP A N 1
ATOM 1482 C CA . ASP A 1 211 ? 9.431 -1.594 2.418 1.00 56.82 210 ASP A CA 1
ATOM 1483 C C . ASP A 1 211 ? 9.121 -0.589 3.518 1.00 50.68 210 ASP A C 1
ATOM 1484 O O . ASP A 1 211 ? 7.958 -0.439 3.910 1.00 47.78 210 ASP A O 1
ATOM 1489 N N . GLN A 1 212 ? 10.140 0.115 4.013 1.00 47.01 211 GLN A N 1
ATOM 1490 C CA . GLN A 1 212 ? 9.909 1.149 5.016 1.00 40.74 211 GLN A CA 1
ATOM 1491 C C . GLN A 1 212 ? 9.039 2.267 4.451 1.00 45.38 211 GLN A C 1
ATOM 1492 O O . GLN A 1 212 ? 8.063 2.693 5.085 1.00 42.39 211 GLN A O 1
ATOM 1498 N N . LEU A 1 213 ? 9.378 2.757 3.253 1.00 50.28 212 LEU A N 1
ATOM 1499 C CA . LEU A 1 213 ? 8.559 3.809 2.652 1.00 48.32 212 LEU A CA 1
ATOM 1500 C C . LEU A 1 213 ? 7.144 3.310 2.391 1.00 48.08 212 LEU A C 1
ATOM 1501 O O . LEU A 1 213 ? 6.168 4.040 2.613 1.00 45.40 212 LEU A O 1
ATOM 1506 N N . PHE A 1 214 ? 7.015 2.063 1.932 1.00 44.37 213 PHE A N 1
ATOM 1507 C CA . PHE A 1 214 ? 5.697 1.513 1.645 1.00 51.75 213 PHE A CA 1
ATOM 1508 C C . PHE A 1 214 ? 4.844 1.447 2.905 1.00 48.96 213 PHE A C 1
ATOM 1509 O O . PHE A 1 214 ? 3.671 1.830 2.889 1.00 49.26 213 PHE A O 1
ATOM 1517 N N . ARG A 1 215 ? 5.418 0.965 4.010 1.00 47.29 214 ARG A N 1
ATOM 1518 C CA . ARG A 1 215 ? 4.678 0.923 5.268 1.00 48.35 214 ARG A CA 1
ATOM 1519 C C . ARG A 1 215 ? 4.279 2.324 5.716 1.00 43.40 214 ARG A C 1
ATOM 1520 O O . ARG A 1 215 ? 3.124 2.564 6.099 1.00 42.79 214 ARG A O 1
ATOM 1528 N N . ILE A 1 216 ? 5.225 3.267 5.666 1.00 40.78 215 ILE A N 1
ATOM 1529 C CA . ILE A 1 216 ? 4.952 4.630 6.118 1.00 45.04 215 ILE A CA 1
ATOM 1530 C C . ILE A 1 216 ? 3.784 5.227 5.343 1.00 53.03 215 ILE A C 1
ATOM 1531 O O . ILE A 1 216 ? 2.823 5.741 5.929 1.00 49.34 215 ILE A O 1
ATOM 1536 N N . PHE A 1 217 ? 3.840 5.157 4.012 1.00 51.44 216 PHE A N 1
ATOM 1537 C CA . PHE A 1 217 ? 2.825 5.814 3.198 1.00 56.35 216 PHE A CA 1
ATOM 1538 C C . PHE A 1 217 ? 1.553 4.991 3.041 1.00 50.26 216 PHE A C 1
ATOM 1539 O O . PHE A 1 217 ? 0.534 5.540 2.607 1.00 59.32 216 PHE A O 1
ATOM 1547 N N . ARG A 1 218 ? 1.577 3.703 3.387 1.00 44.44 217 ARG A N 1
ATOM 1548 C CA . ARG A 1 218 ? 0.334 2.955 3.516 1.00 51.59 217 ARG A CA 1
ATOM 1549 C C . ARG A 1 218 ? -0.395 3.348 4.791 1.00 57.85 217 ARG A C 1
ATOM 1550 O O . ARG A 1 218 ? -1.627 3.460 4.802 1.00 60.28 217 ARG A O 1
ATOM 1558 N N . THR A 1 219 ? 0.351 3.572 5.875 1.00 54.10 218 THR A N 1
ATOM 1559 C CA . THR A 1 219 ? -0.275 4.020 7.114 1.00 60.72 218 THR A CA 1
ATOM 1560 C C . THR A 1 219 ? -0.806 5.442 6.979 1.00 61.86 218 THR A C 1
ATOM 1561 O O . THR A 1 219 ? -1.967 5.715 7.304 1.00 64.46 218 THR A O 1
ATOM 1565 N N . LEU A 1 220 ? 0.029 6.363 6.489 1.00 65.83 219 LEU A N 1
ATOM 1566 C CA . LEU A 1 220 ? -0.367 7.766 6.423 1.00 66.18 219 LEU A CA 1
ATOM 1567 C C . LEU A 1 220 ? -1.449 8.029 5.383 1.00 69.64 219 LEU A C 1
ATOM 1568 O O . LEU A 1 220 ? -2.164 9.031 5.495 1.00 72.90 219 LEU A O 1
ATOM 1573 N N . GLY A 1 221 ? -1.590 7.162 4.383 1.00 72.67 220 GLY A N 1
ATOM 1574 C CA . GLY A 1 221 ? -2.585 7.364 3.349 1.00 72.53 220 GLY A CA 1
ATOM 1575 C C . GLY A 1 221 ? -3.798 6.466 3.486 1.00 85.98 220 GLY A C 1
ATOM 1576 O O . GLY A 1 221 ? -3.825 5.361 2.936 1.00 82.08 220 GLY A O 1
ATOM 1577 N N . THR A 1 222 ? -4.808 6.931 4.215 1.00 97.11 221 THR A N 1
ATOM 1578 C CA . THR A 1 222 ? -6.030 6.159 4.419 1.00 97.57 221 THR A CA 1
ATOM 1579 C C . THR A 1 222 ? -7.093 6.532 3.390 1.00 100.42 221 THR A C 1
ATOM 1580 O O . THR A 1 222 ? -7.665 5.665 2.730 1.00 101.14 221 THR A O 1
ATOM 1584 N N . GLN A 1 247 ? -6.315 10.154 8.263 1.00 88.18 246 GLN A N 1
ATOM 1585 C CA . GLN A 1 247 ? -5.488 9.347 9.154 1.00 89.40 246 GLN A CA 1
ATOM 1586 C C . GLN A 1 247 ? -5.384 9.994 10.531 1.00 90.34 246 GLN A C 1
ATOM 1587 O O . GLN A 1 247 ? -4.550 10.871 10.756 1.00 88.23 246 GLN A O 1
ATOM 1593 N N . ASP A 1 248 ? -6.243 9.558 11.450 1.00 90.14 247 ASP A N 1
ATOM 1594 C CA . ASP A 1 248 ? -6.265 10.077 12.810 1.00 89.97 247 ASP A CA 1
ATOM 1595 C C . ASP A 1 248 ? -5.474 9.217 13.786 1.00 88.65 247 ASP A C 1
ATOM 1596 O O . ASP A 1 248 ? -5.376 9.578 14.961 1.00 81.85 247 ASP A O 1
ATOM 1601 N N . PHE A 1 249 ? -4.911 8.097 13.323 1.00 91.83 248 PHE A N 1
ATOM 1602 C CA . PHE A 1 249 ? -4.162 7.158 14.164 1.00 86.16 248 PHE A CA 1
ATOM 1603 C C . PHE A 1 249 ? -5.064 6.484 15.197 1.00 88.04 248 PHE A C 1
ATOM 1604 O O . PHE A 1 249 ? -4.669 6.265 16.344 1.00 86.26 248 PHE A O 1
ATOM 1612 N N . SER A 1 250 ? -6.280 6.126 14.783 1.00 94.06 249 SER A N 1
ATOM 1613 C CA . SER A 1 250 ? -7.223 5.500 15.705 1.00 90.79 249 SER A CA 1
ATOM 1614 C C . SER A 1 250 ? -6.913 4.019 15.904 1.00 93.37 249 SER A C 1
ATOM 1615 O O . SER A 1 250 ? -6.743 3.556 17.036 1.00 90.27 249 SER A O 1
ATOM 1618 N N . LYS A 1 251 ? -6.840 3.259 14.809 1.00 93.98 250 LYS A N 1
ATOM 1619 C CA . LYS A 1 251 ? -6.633 1.818 14.910 1.00 96.42 250 LYS A CA 1
ATOM 1620 C C . LYS A 1 251 ? -5.181 1.460 15.192 1.00 92.18 250 LYS A C 1
ATOM 1621 O O . LYS A 1 251 ? -4.908 0.398 15.765 1.00 96.87 250 LYS A O 1
ATOM 1627 N N . VAL A 1 252 ? -4.246 2.324 14.800 1.00 91.64 251 VAL A N 1
ATOM 1628 C CA . VAL A 1 252 ? -2.828 1.999 14.904 1.00 92.53 251 VAL A CA 1
ATOM 1629 C C . VAL A 1 252 ? -2.295 2.269 16.308 1.00 85.47 251 VAL A C 1
ATOM 1630 O O . VAL A 1 252 ? -1.461 1.514 16.817 1.00 78.69 251 VAL A O 1
ATOM 1634 N N . VAL A 1 253 ? -2.760 3.330 16.957 1.00 85.54 252 VAL A N 1
ATOM 1635 C CA . VAL A 1 253 ? -2.477 3.532 18.377 1.00 88.81 252 VAL A CA 1
ATOM 1636 C C . VAL A 1 253 ? -3.793 3.712 19.132 1.00 89.47 252 VAL A C 1
ATOM 1637 O O . VAL A 1 253 ? -4.197 4.841 19.440 1.00 85.78 252 VAL A O 1
ATOM 1641 N N . PRO A 1 254 ? -4.486 2.620 19.443 1.00 92.75 253 PRO A N 1
ATOM 1642 C CA . PRO A 1 254 ? -5.791 2.713 20.116 1.00 88.83 253 PRO A CA 1
ATOM 1643 C C . PRO A 1 254 ? -5.710 3.392 21.476 1.00 82.34 253 PRO A C 1
ATOM 1644 O O . PRO A 1 254 ? -6.474 4.337 21.727 1.00 83.20 253 PRO A O 1
ATOM 1648 N N . PRO A 1 255 ? -4.830 2.957 22.394 1.00 79.37 254 PRO A N 1
ATOM 1649 C CA . PRO A 1 255 ? -4.920 3.476 23.773 1.00 82.48 254 PRO A CA 1
ATOM 1650 C C . PRO A 1 255 ? -4.577 4.953 23.911 1.00 79.48 254 PRO A C 1
ATOM 1651 O O . PRO A 1 255 ? -4.734 5.501 25.009 1.00 82.68 254 PRO A O 1
ATOM 1655 N N . LEU A 1 256 ? -4.124 5.611 22.848 1.00 71.45 255 LEU A N 1
ATOM 1656 C CA . LEU A 1 256 ? -3.725 7.010 22.910 1.00 69.45 255 LEU A CA 1
ATOM 1657 C C . LEU A 1 256 ? -4.945 7.908 22.729 1.00 67.65 255 LEU A C 1
ATOM 1658 O O . LEU A 1 256 ? -5.740 7.705 21.806 1.00 72.64 255 LEU A O 1
ATOM 1663 N N . ASP A 1 257 ? -5.088 8.897 23.610 1.00 72.90 256 ASP A N 1
ATOM 1664 C CA . ASP A 1 257 ? -6.227 9.802 23.548 1.00 70.80 256 ASP A CA 1
ATOM 1665 C C . ASP A 1 257 ? -6.076 10.761 22.365 1.00 74.48 256 ASP A C 1
ATOM 1666 O O . ASP A 1 257 ? -5.100 10.719 21.611 1.00 74.31 256 ASP A O 1
ATOM 1671 N N . GLU A 1 258 ? -7.065 11.646 22.205 1.00 76.21 257 GLU A N 1
ATOM 1672 C CA . GLU A 1 258 ? -7.116 12.490 21.014 1.00 77.95 257 GLU A CA 1
ATOM 1673 C C . GLU A 1 258 ? -5.964 13.488 20.979 1.00 75.23 257 GLU A C 1
ATOM 1674 O O . GLU A 1 258 ? -5.391 13.742 19.912 1.00 72.76 257 GLU A O 1
ATOM 1680 N N . ASP A 1 259 ? -5.615 14.071 22.128 1.00 67.90 258 ASP A N 1
ATOM 1681 C CA . ASP A 1 259 ? -4.457 14.958 22.175 1.00 66.06 258 ASP A CA 1
ATOM 1682 C C . ASP A 1 259 ? -3.193 14.220 21.758 1.00 64.75 258 ASP A C 1
ATOM 1683 O O . ASP A 1 259 ? -2.372 14.748 20.994 1.00 61.24 258 ASP A O 1
ATOM 1688 N N . GLY A 1 260 ? -3.026 12.989 22.242 1.00 64.96 259 GLY A N 1
ATOM 1689 C CA . GLY A 1 260 ? -1.853 12.217 21.874 1.00 64.50 259 GLY A CA 1
ATOM 1690 C C . GLY A 1 260 ? -1.804 11.899 20.392 1.00 59.92 259 GLY A C 1
ATOM 1691 O O . GLY A 1 260 ? -0.742 11.982 19.768 1.00 60.25 259 GLY A O 1
ATOM 1692 N N . ARG A 1 261 ? -2.950 11.541 19.804 1.00 64.92 260 ARG A N 1
ATOM 1693 C CA . ARG A 1 261 ? -2.969 11.209 18.383 1.00 65.84 260 ARG A CA 1
ATOM 1694 C C . ARG A 1 261 ? -2.706 12.446 17.532 1.00 60.30 260 ARG A C 1
ATOM 1695 O O . ARG A 1 261 ? -2.042 12.368 16.493 1.00 61.85 260 ARG A O 1
ATOM 1703 N N . SER A 1 262 ? -3.224 13.597 17.963 1.00 63.21 261 SER A N 1
ATOM 1704 C CA . SER A 1 262 ? -2.933 14.850 17.276 1.00 57.93 261 SER A CA 1
ATOM 1705 C C . SER A 1 262 ? -1.440 15.151 17.305 1.00 57.55 261 SER A C 1
ATOM 1706 O O . SER A 1 262 ? -0.829 15.440 16.267 1.00 56.33 261 SER A O 1
ATOM 1709 N N . LEU A 1 263 ? -0.835 15.080 18.494 1.00 59.03 262 LEU A N 1
ATOM 1710 C CA . LEU A 1 263 ? 0.600 15.321 18.603 1.00 58.11 262 LEU A CA 1
ATOM 1711 C C . LEU A 1 263 ? 1.389 14.329 17.756 1.00 58.43 262 LEU A C 1
ATOM 1712 O O . LEU A 1 263 ? 2.384 14.699 17.124 1.00 57.19 262 LEU A O 1
ATOM 1717 N N . LEU A 1 264 ? 0.946 13.071 17.711 1.00 58.59 263 LEU A N 1
ATOM 1718 C CA . LEU A 1 264 ? 1.663 12.056 16.947 1.00 56.56 263 LEU A CA 1
ATOM 1719 C C . LEU A 1 264 ? 1.571 12.322 15.449 1.00 56.75 263 LEU A C 1
ATOM 1720 O O . LEU A 1 264 ? 2.579 12.265 14.735 1.00 58.14 263 LEU A O 1
ATOM 1725 N N . SER A 1 265 ? 0.366 12.615 14.953 1.00 54.75 264 SER A N 1
ATOM 1726 C CA . SER A 1 265 ? 0.199 12.913 13.535 1.00 58.24 264 SER A CA 1
ATOM 1727 C C . SER A 1 265 ? 0.955 14.172 13.138 1.00 56.91 264 SER A C 1
ATOM 1728 O O . SER A 1 265 ? 1.439 14.272 12.004 1.00 55.78 264 SER A O 1
ATOM 1731 N N . GLN A 1 266 ? 1.073 15.142 14.049 1.00 60.74 265 GLN A N 1
ATOM 1732 C CA . GLN A 1 266 ? 1.878 16.321 13.748 1.00 54.51 265 GLN A CA 1
ATOM 1733 C C . GLN A 1 266 ? 3.368 16.002 13.762 1.00 54.84 265 GLN A C 1
ATOM 1734 O O . GLN A 1 266 ? 4.132 16.595 12.992 1.00 50.55 265 GLN A O 1
ATOM 1740 N N . MET A 1 267 ? 3.800 15.076 14.622 1.00 56.06 266 MET A N 1
ATOM 1741 C CA . MET A 1 267 ? 5.198 14.664 14.628 1.00 51.40 266 MET A CA 1
ATOM 1742 C C . MET A 1 267 ? 5.537 13.754 13.455 1.00 51.41 266 MET A C 1
ATOM 1743 O O . MET A 1 267 ? 6.717 13.609 13.119 1.00 51.04 266 MET A O 1
ATOM 1748 N N . LEU A 1 268 ? 4.537 13.143 12.826 1.00 51.79 267 LEU A N 1
ATOM 1749 C CA . LEU A 1 268 ? 4.746 12.186 11.746 1.00 54.56 267 LEU A CA 1
ATOM 1750 C C . LEU A 1 268 ? 4.204 12.700 10.417 1.00 59.00 267 LEU A C 1
ATOM 1751 O O . LEU A 1 268 ? 3.610 11.952 9.638 1.00 58.19 267 LEU A O 1
ATOM 1756 N N . HIS A 1 269 ? 4.402 13.985 10.145 1.00 52.86 268 HIS A N 1
ATOM 1757 C CA . HIS A 1 269 ? 4.095 14.530 8.832 1.00 52.88 268 HIS A CA 1
ATOM 1758 C C . HIS A 1 269 ? 5.174 14.097 7.848 1.00 51.67 268 HIS A C 1
ATOM 1759 O O . HIS A 1 269 ? 6.369 14.246 8.123 1.00 54.96 268 HIS A O 1
ATOM 1766 N N . TYR A 1 270 ? 4.751 13.545 6.708 1.00 50.84 269 TYR A N 1
ATOM 1767 C CA . TYR A 1 270 ? 5.713 13.097 5.705 1.00 50.86 269 TYR A CA 1
ATOM 1768 C C . TYR A 1 270 ? 6.575 14.248 5.204 1.00 47.34 269 TYR A C 1
ATOM 1769 O O . TYR A 1 270 ? 7.757 14.054 4.901 1.00 46.28 269 TYR A O 1
ATOM 1778 N N . ASP A 1 271 ? 6.006 15.445 5.114 1.00 47.38 270 ASP A N 1
ATOM 1779 C CA . ASP A 1 271 ? 6.757 16.614 4.679 1.00 48.48 270 ASP A CA 1
ATOM 1780 C C . ASP A 1 271 ? 7.592 17.141 5.837 1.00 49.04 270 ASP A C 1
ATOM 1781 O O . ASP A 1 271 ? 7.027 17.561 6.854 1.00 50.50 270 ASP A O 1
ATOM 1786 N N . PRO A 1 272 ? 8.923 17.138 5.736 1.00 48.72 271 PRO A N 1
ATOM 1787 C CA . PRO A 1 272 ? 9.740 17.648 6.849 1.00 52.30 271 PRO A CA 1
ATOM 1788 C C . PRO A 1 272 ? 9.544 19.130 7.112 1.00 54.76 271 PRO A C 1
ATOM 1789 O O . PRO A 1 272 ? 9.691 19.570 8.259 1.00 65.23 271 PRO A O 1
ATOM 1793 N N . ASN A 1 273 ? 9.213 19.915 6.085 1.00 50.81 272 ASN A N 1
ATOM 1794 C CA . ASN A 1 273 ? 8.984 21.341 6.280 1.00 50.62 272 ASN A CA 1
ATOM 1795 C C . ASN A 1 273 ? 7.698 21.621 7.046 1.00 51.02 272 ASN A C 1
ATOM 1796 O O . ASN A 1 273 ? 7.574 22.690 7.654 1.00 59.79 272 ASN A O 1
ATOM 1801 N N . LYS A 1 274 ? 6.744 20.694 7.029 1.00 49.95 273 LYS A N 1
ATOM 1802 C CA . LYS A 1 274 ? 5.496 20.841 7.764 1.00 53.49 273 LYS A CA 1
ATOM 1803 C C . LYS A 1 274 ? 5.470 20.020 9.045 1.00 49.00 273 LYS A C 1
ATOM 1804 O O . LYS A 1 274 ? 4.460 20.033 9.755 1.00 49.54 273 LYS A O 1
ATOM 1810 N N . ARG A 1 275 ? 6.552 19.312 9.354 1.00 50.19 274 ARG A N 1
ATOM 1811 C CA . ARG A 1 275 ? 6.630 18.552 10.592 1.00 50.10 274 ARG A CA 1
ATOM 1812 C C . ARG A 1 275 ? 6.785 19.494 11.781 1.00 49.38 274 ARG A C 1
ATOM 1813 O O . ARG A 1 275 ? 7.404 20.558 11.686 1.00 49.01 274 ARG A O 1
ATOM 1821 N N . ILE A 1 276 ? 6.208 19.092 12.914 1.00 47.95 275 ILE A N 1
ATOM 1822 C CA . ILE A 1 276 ? 6.204 19.950 14.091 1.00 47.66 275 ILE A CA 1
ATOM 1823 C C . ILE A 1 276 ? 7.601 20.002 14.703 1.00 51.15 275 ILE A C 1
ATOM 1824 O O . ILE A 1 276 ? 8.392 19.054 14.599 1.00 55.41 275 ILE A O 1
ATOM 1829 N N . SER A 1 277 ? 7.916 21.131 15.328 1.00 46.78 276 SER A N 1
ATOM 1830 C CA . SER A 1 277 ? 9.190 21.311 16.003 1.00 50.96 276 SER A CA 1
ATOM 1831 C C . SER A 1 277 ? 9.065 20.936 17.477 1.00 52.56 276 SER A C 1
ATOM 1832 O O . SER A 1 277 ? 7.968 20.785 18.018 1.00 47.69 276 SER A O 1
ATOM 1835 N N . ALA A 1 278 ? 10.219 20.783 18.132 1.00 50.75 277 ALA A N 1
ATOM 1836 C CA . ALA A 1 278 ? 10.215 20.469 19.557 1.00 52.42 277 ALA A CA 1
ATOM 1837 C C . ALA A 1 278 ? 9.590 21.600 20.365 1.00 53.17 277 ALA A C 1
ATOM 1838 O O . ALA A 1 278 ? 8.865 21.351 21.336 1.00 49.76 277 ALA A O 1
ATOM 1840 N N . LYS A 1 279 ? 9.852 22.849 19.971 1.00 57.41 278 LYS A N 1
ATOM 1841 C CA . LYS A 1 279 ? 9.235 23.990 20.642 1.00 53.53 278 LYS A CA 1
ATOM 1842 C C . LYS A 1 279 ? 7.715 23.905 20.578 1.00 56.41 278 LYS A C 1
ATOM 1843 O O . LYS A 1 279 ? 7.032 23.975 21.607 1.00 59.92 278 LYS A O 1
ATOM 1849 N N . ALA A 1 280 ? 7.168 23.752 19.370 1.00 55.26 279 ALA A N 1
ATOM 1850 C CA . ALA A 1 280 ? 5.718 23.706 19.214 1.00 55.56 279 ALA A CA 1
ATOM 1851 C C . ALA A 1 280 ? 5.129 22.454 19.851 1.00 58.06 279 ALA A C 1
ATOM 1852 O O . ALA A 1 280 ? 4.026 22.497 20.409 1.00 58.21 279 ALA A O 1
ATOM 1854 N N . ALA A 1 281 ? 5.846 21.329 19.779 1.00 52.60 280 ALA A N 1
ATOM 1855 C CA . ALA A 1 281 ? 5.348 20.101 20.389 1.00 48.20 280 ALA A CA 1
ATOM 1856 C C . ALA A 1 281 ? 5.306 20.203 21.908 1.00 57.42 280 ALA A C 1
ATOM 1857 O O . ALA A 1 281 ? 4.435 19.599 22.544 1.00 53.48 280 ALA A O 1
ATOM 1859 N N . LEU A 1 282 ? 6.231 20.958 22.507 1.00 58.86 281 LEU A N 1
ATOM 1860 C CA . LEU A 1 282 ? 6.203 21.145 23.953 1.00 57.34 281 LEU A CA 1
ATOM 1861 C C . LEU A 1 282 ? 4.974 21.928 24.396 1.00 60.50 281 LEU A C 1
ATOM 1862 O O . LEU A 1 282 ? 4.493 21.741 25.520 1.00 63.42 281 LEU A O 1
ATOM 1867 N N . ALA A 1 283 ? 4.450 22.799 23.534 1.00 63.15 282 ALA A N 1
ATOM 1868 C CA . ALA A 1 283 ? 3.264 23.588 23.834 1.00 63.21 282 ALA A CA 1
ATOM 1869 C C . ALA A 1 283 ? 1.972 22.868 23.468 1.00 57.12 282 ALA A C 1
ATOM 1870 O O . ALA A 1 283 ? 0.914 23.504 23.407 1.00 57.39 282 ALA A O 1
ATOM 1872 N N . HIS A 1 284 ? 2.032 21.569 23.224 1.00 56.63 283 HIS A N 1
ATOM 1873 C CA . HIS A 1 284 ? 0.840 20.834 22.829 1.00 61.39 283 HIS A CA 1
ATOM 1874 C C . HIS A 1 284 ? -0.060 20.591 24.040 1.00 62.83 283 HIS A C 1
ATOM 1875 O O . HIS A 1 284 ? 0.438 20.382 25.150 1.00 69.49 283 HIS A O 1
ATOM 1882 N N . PRO A 1 285 ? -1.384 20.612 23.852 1.00 67.28 284 PRO A N 1
ATOM 1883 C CA . PRO A 1 285 ? -2.285 20.260 24.961 1.00 68.25 284 PRO A CA 1
ATOM 1884 C C . PRO A 1 285 ? -2.084 18.851 25.469 1.00 71.98 284 PRO A C 1
ATOM 1885 O O . PRO A 1 285 ? -2.665 18.486 26.493 1.00 75.41 284 PRO A O 1
ATOM 1889 N N . PHE A 1 286 ? -1.302 18.022 24.787 1.00 70.69 285 PHE A N 1
ATOM 1890 C CA . PHE A 1 286 ? -1.016 16.721 25.369 1.00 62.58 285 PHE A CA 1
ATOM 1891 C C . PHE A 1 286 ? -0.228 16.853 26.673 1.00 62.15 285 PHE A C 1
ATOM 1892 O O . PHE A 1 286 ? -0.206 15.908 27.475 1.00 66.26 285 PHE A O 1
ATOM 1900 N N . PHE A 1 287 ? 0.457 17.945 26.816 1.00 64.18 286 PHE A N 1
ATOM 1901 C CA . PHE A 1 287 ? 1.307 18.123 27.942 1.00 67.18 286 PHE A CA 1
ATOM 1902 C C . PHE A 1 287 ? 0.768 19.026 28.986 1.00 70.54 286 PHE A C 1
ATOM 1903 O O . PHE A 1 287 ? 1.441 19.426 29.877 1.00 67.60 286 PHE A O 1
ATOM 1911 N N . GLN A 1 288 ? -0.509 19.269 28.902 1.00 73.77 287 GLN A N 1
ATOM 1912 C CA . GLN A 1 288 ? -1.251 20.075 29.831 1.00 72.75 287 GLN A CA 1
ATOM 1913 C C . GLN A 1 288 ? -1.086 19.642 31.284 1.00 76.88 287 GLN A C 1
ATOM 1914 O O . GLN A 1 288 ? -1.005 20.459 32.149 1.00 74.84 287 GLN A O 1
ATOM 1920 N N . ASP A 1 289 ? -1.048 18.355 31.557 1.00 74.13 288 ASP A N 1
ATOM 1921 C CA . ASP A 1 289 ? -0.888 17.907 32.892 1.00 68.48 288 ASP A CA 1
ATOM 1922 C C . ASP A 1 289 ? 0.527 17.556 33.228 1.00 71.52 288 ASP A C 1
ATOM 1923 O O . ASP A 1 289 ? 0.794 17.106 34.291 1.00 76.37 288 ASP A O 1
ATOM 1928 N N . VAL A 1 290 ? 1.435 17.745 32.305 1.00 73.61 289 VAL A N 1
ATOM 1929 C CA . VAL A 1 290 ? 2.848 17.456 32.489 1.00 76.45 289 VAL A CA 1
ATOM 1930 C C . VAL A 1 290 ? 3.578 18.749 32.818 1.00 72.96 289 VAL A C 1
ATOM 1931 O O . VAL A 1 290 ? 4.631 18.730 33.464 1.00 66.74 289 VAL A O 1
ATOM 1935 N N . THR A 1 291 ? 3.046 19.887 32.382 1.00 78.95 290 THR A N 1
ATOM 1936 C CA . THR A 1 291 ? 3.798 21.120 32.558 1.00 79.73 290 THR A CA 1
ATOM 1937 C C . THR A 1 291 ? 3.643 21.611 33.993 1.00 80.29 290 THR A C 1
ATOM 1938 O O . THR A 1 291 ? 2.551 21.563 34.568 1.00 86.59 290 THR A O 1
ATOM 1942 N N . LYS A 1 292 ? 4.754 22.035 34.585 1.00 82.14 291 LYS A N 1
ATOM 1943 C CA . LYS A 1 292 ? 4.759 22.521 35.951 1.00 85.23 291 LYS A CA 1
ATOM 1944 C C . LYS A 1 292 ? 5.663 23.740 36.026 1.00 88.30 291 LYS A C 1
ATOM 1945 O O . LYS A 1 292 ? 6.691 23.790 35.346 1.00 91.98 291 LYS A O 1
ATOM 1951 N N . PRO A 1 293 ? 5.293 24.749 36.811 1.00 89.94 292 PRO A N 1
ATOM 1952 C CA . PRO A 1 293 ? 6.125 25.952 36.909 1.00 91.58 292 PRO A CA 1
ATOM 1953 C C . PRO A 1 293 ? 7.541 25.628 37.364 1.00 93.59 292 PRO A C 1
ATOM 1954 O O . PRO A 1 293 ? 7.828 24.557 37.907 1.00 97.33 292 PRO A O 1
ATOM 1958 N N . VAL A 1 294 ? 8.433 26.586 37.137 1.00 97.75 293 VAL A N 1
ATOM 1959 C CA . VAL A 1 294 ? 9.875 26.373 37.254 1.00 100.01 293 VAL A CA 1
ATOM 1960 C C . VAL A 1 294 ? 10.409 26.387 38.688 1.00 109.27 293 VAL A C 1
ATOM 1961 O O . VAL A 1 294 ? 11.160 25.468 39.045 1.00 109.70 293 VAL A O 1
ATOM 1965 N N . PRO A 1 295 ? 10.023 27.347 39.564 1.00 111.14 294 PRO A N 1
ATOM 1966 C CA . PRO A 1 295 ? 10.844 27.790 40.699 1.00 110.11 294 PRO A CA 1
ATOM 1967 C C . PRO A 1 295 ? 12.279 27.262 40.756 1.00 107.63 294 PRO A C 1
ATOM 1968 O O . PRO A 1 295 ? 13.134 27.789 40.043 1.00 118.24 294 PRO A O 1
ATOM 1975 N N . PHE B 2 2 ? 6.511 5.742 38.853 1.00 65.86 1 PHE B N 1
ATOM 1976 C CA . PHE B 2 2 ? 7.740 5.302 39.519 1.00 64.06 1 PHE B CA 1
ATOM 1977 C C . PHE B 2 2 ? 7.753 3.829 39.912 1.00 57.85 1 PHE B C 1
ATOM 1978 O O . PHE B 2 2 ? 8.818 3.216 39.963 1.00 58.91 1 PHE B O 1
ATOM 1986 N N . GLU B 2 3 ? 6.579 3.263 40.202 1.00 57.14 2 GLU B N 1
ATOM 1987 C CA . GLU B 2 3 ? 6.524 1.850 40.565 1.00 62.91 2 GLU B CA 1
ATOM 1988 C C . GLU B 2 3 ? 6.987 0.970 39.411 1.00 58.00 2 GLU B C 1
ATOM 1989 O O . GLU B 2 3 ? 7.681 -0.033 39.621 1.00 58.73 2 GLU B O 1
ATOM 1995 N N . CYS B 2 4 ? 6.615 1.336 38.183 1.00 61.86 3 CYS B N 1
ATOM 1996 C CA . CYS B 2 4 ? 7.088 0.609 37.011 1.00 54.49 3 CYS B CA 1
ATOM 1997 C C . CYS B 2 4 ? 8.611 0.626 36.945 1.00 54.80 3 CYS B C 1
ATOM 1998 O O . CYS B 2 4 ? 9.247 -0.405 36.691 1.00 52.42 3 CYS B O 1
ATOM 2001 N N . LEU B 2 5 ? 9.215 1.790 37.204 1.00 50.31 4 LEU B N 1
ATOM 2002 C CA . LEU B 2 5 ? 10.671 1.884 37.204 1.00 53.98 4 LEU B CA 1
ATOM 2003 C C . LEU B 2 5 ? 11.270 1.019 38.310 1.00 60.42 4 LEU B C 1
ATOM 2004 O O . LEU B 2 5 ? 12.015 0.080 38.027 1.00 59.24 4 LEU B O 1
ATOM 2009 N N . ASP B 2 6 ? 10.910 1.281 39.576 1.00 63.81 5 ASP B N 1
ATOM 2010 C CA . ASP B 2 6 ? 11.251 0.351 40.661 1.00 66.19 5 ASP B CA 1
ATOM 2011 C C . ASP B 2 6 ? 11.249 -1.119 40.251 1.00 64.02 5 ASP B C 1
ATOM 2012 O O . ASP B 2 6 ? 12.259 -1.813 40.412 1.00 65.64 5 ASP B O 1
ATOM 2017 N N . ALA B 2 7 ? 10.137 -1.614 39.704 1.00 57.87 6 ALA B N 1
ATOM 2018 C CA . ALA B 2 7 ? 10.096 -3.027 39.334 1.00 57.28 6 ALA B CA 1
ATOM 2019 C C . ALA B 2 7 ? 11.118 -3.352 38.246 1.00 60.61 6 ALA B C 1
ATOM 2020 O O . ALA B 2 7 ? 11.792 -4.387 38.312 1.00 59.77 6 ALA B O 1
ATOM 2022 N N . PHE B 2 8 ? 11.262 -2.474 37.250 1.00 66.11 7 PHE B N 1
ATOM 2023 C CA . PHE B 2 8 ? 12.167 -2.753 36.136 1.00 67.65 7 PHE B CA 1
ATOM 2024 C C . PHE B 2 8 ? 13.627 -2.759 36.586 1.00 58.69 7 PHE B C 1
ATOM 2025 O O . PHE B 2 8 ? 14.376 -3.695 36.289 1.00 65.63 7 PHE B O 1
ATOM 2033 N N . PHE B 2 9 ? 14.047 -1.714 37.297 1.00 55.44 8 PHE B N 1
ATOM 2034 C CA . PHE B 2 9 ? 15.423 -1.616 37.771 1.00 61.22 8 PHE B CA 1
ATOM 2035 C C . PHE B 2 9 ? 15.744 -2.656 38.839 1.00 69.42 8 PHE B C 1
ATOM 2036 O O . PHE B 2 9 ? 16.903 -3.068 38.963 1.00 75.57 8 PHE B O 1
ATOM 2044 N N . SER B 2 10 ? 14.755 -3.091 39.623 1.00 63.70 9 SER B N 1
ATOM 2045 C CA . SER B 2 10 ? 15.015 -4.103 40.643 1.00 65.95 9 SER B CA 1
ATOM 2046 C C . SER B 2 10 ? 15.017 -5.516 40.083 1.00 68.92 9 SER B C 1
ATOM 2047 O O . SER B 2 10 ? 15.458 -6.444 40.768 1.00 71.55 9 SER B O 1
ATOM 2050 N N . CYS B 2 11 ? 14.518 -5.684 38.873 1.00 72.50 10 CYS B N 1
ATOM 2051 C CA . CYS B 2 11 ? 14.483 -6.935 38.149 1.00 76.54 10 CYS B CA 1
ATOM 2052 C C . CYS B 2 11 ? 15.857 -7.598 37.989 1.00 85.11 10 CYS B C 1
ATOM 2053 O O . CYS B 2 11 ? 16.642 -7.237 37.113 1.00 93.46 10 CYS B O 1
#

Radius of gyration: 18.0 Å; Cα contacts (8 Å, |Δi|>4): 407; chains: 2; bounding box: 52×37×42 Å